Protein AF-A0A141RK74-F1 (afdb_monomer)

Structure (mmCIF, N/CA/C/O backbone):
data_AF-A0A141RK74-F1
#
_entry.id   AF-A0A141RK74-F1
#
loop_
_atom_site.group_PDB
_atom_site.id
_atom_site.type_symbol
_atom_site.label_atom_id
_atom_site.label_alt_id
_atom_site.label_comp_id
_atom_site.label_asym_id
_atom_site.label_entity_id
_atom_site.label_seq_id
_atom_site.pdbx_PDB_ins_code
_atom_site.Cartn_x
_atom_site.Cartn_y
_atom_site.Cartn_z
_atom_site.occupancy
_atom_site.B_iso_or_equiv
_atom_site.auth_seq_id
_atom_site.auth_comp_id
_atom_site.auth_asym_id
_atom_site.auth_atom_id
_atom_site.pdbx_PDB_model_num
ATOM 1 N N . MET A 1 1 ? -5.433 25.817 -0.750 1.00 64.38 1 MET A N 1
ATOM 2 C CA . MET A 1 1 ? -6.561 24.993 -0.273 1.00 64.38 1 MET A CA 1
ATOM 3 C C . MET A 1 1 ? -6.166 24.439 1.095 1.00 64.38 1 MET A C 1
ATOM 5 O O . MET A 1 1 ? -5.007 24.054 1.247 1.00 64.38 1 MET A O 1
ATOM 9 N N . THR A 1 2 ? -7.057 24.425 2.080 1.00 82.81 2 THR A N 1
ATOM 10 C CA . THR A 1 2 ? -6.793 23.963 3.457 1.00 82.81 2 THR A CA 1
ATOM 11 C C . THR A 1 2 ? -7.031 22.459 3.643 1.00 82.81 2 THR A C 1
ATOM 13 O O . THR A 1 2 ? -7.624 21.803 2.780 1.00 82.81 2 THR A O 1
ATOM 16 N N . VAL A 1 3 ? -6.583 21.952 4.799 1.00 76.00 3 VAL A N 1
ATOM 17 C CA . VAL A 1 3 ? -7.095 20.765 5.510 1.00 76.00 3 VAL A CA 1
ATOM 18 C C . VAL A 1 3 ? -8.504 20.325 5.085 1.00 76.00 3 VAL A C 1
ATOM 20 O O . VAL A 1 3 ? -8.765 19.411 4.304 1.00 76.00 3 VAL A O 1
ATOM 23 N N . ASP A 1 4 ? -9.431 21.124 5.594 1.00 79.62 4 ASP A N 1
ATOM 24 C CA . ASP A 1 4 ? -10.864 20.874 5.584 1.00 79.62 4 ASP A CA 1
ATOM 25 C C . ASP A 1 4 ? -11.481 21.062 4.202 1.00 79.62 4 ASP A C 1
ATOM 27 O O . ASP A 1 4 ? -12.431 20.368 3.840 1.00 79.62 4 ASP A O 1
ATOM 31 N N . GLU A 1 5 ? -10.918 21.957 3.389 1.00 81.19 5 GLU A N 1
ATOM 32 C CA . GLU A 1 5 ? -11.317 22.103 1.991 1.00 81.19 5 GLU A CA 1
ATOM 33 C C . GLU A 1 5 ? -10.967 20.851 1.171 1.00 81.19 5 GLU A C 1
ATOM 35 O O . GLU A 1 5 ? -11.715 20.506 0.256 1.00 81.19 5 GLU A O 1
ATOM 40 N N . ALA A 1 6 ? -9.877 20.144 1.513 1.00 77.38 6 ALA A N 1
ATOM 41 C CA . ALA A 1 6 ? -9.533 18.846 0.922 1.00 77.38 6 ALA A CA 1
ATOM 42 C C . ALA A 1 6 ? -10.634 17.820 1.191 1.00 77.38 6 ALA A C 1
ATOM 44 O O . ALA A 1 6 ? -11.227 17.273 0.262 1.00 77.38 6 ALA A O 1
ATOM 45 N N . TYR A 1 7 ? -10.946 17.616 2.472 1.00 80.06 7 TYR A N 1
ATOM 46 C CA . TYR A 1 7 ? -11.928 16.626 2.899 1.00 80.06 7 TYR A CA 1
ATOM 47 C C . TYR A 1 7 ? -13.337 16.975 2.419 1.00 80.06 7 TYR A C 1
ATOM 49 O O . TYR A 1 7 ? -14.099 16.098 2.026 1.00 80.06 7 TYR A O 1
ATOM 57 N N . SER A 1 8 ? -13.676 18.262 2.358 1.00 80.75 8 SER A N 1
ATOM 58 C CA . SER A 1 8 ? -14.963 18.716 1.822 1.00 80.75 8 SER A CA 1
ATOM 59 C C . SER A 1 8 ? -15.123 18.430 0.329 1.00 80.75 8 SER A C 1
ATOM 61 O O . SER A 1 8 ? -16.248 18.243 -0.132 1.00 80.75 8 SER A O 1
ATOM 63 N N . LYS A 1 9 ? -14.027 18.421 -0.442 1.00 79.00 9 LYS A N 1
ATOM 64 C CA . LYS A 1 9 ? -14.044 18.003 -1.851 1.00 79.00 9 LYS A CA 1
ATOM 65 C C . LYS A 1 9 ? -14.090 16.486 -1.987 1.00 79.00 9 LYS A C 1
ATOM 67 O O . LYS A 1 9 ? -14.883 16.001 -2.783 1.00 79.00 9 LYS A O 1
ATOM 72 N N . LEU A 1 10 ? -13.315 15.764 -1.176 1.00 75.06 10 LEU A N 1
ATOM 73 C CA . LEU A 1 10 ? -13.318 14.300 -1.138 1.00 75.06 10 LEU A CA 1
ATOM 74 C C . LEU A 1 10 ? -14.731 13.745 -0.898 1.00 75.06 10 LEU A C 1
ATOM 76 O O . LEU A 1 10 ? -15.197 12.905 -1.656 1.00 75.06 10 LEU A O 1
ATOM 80 N N . LYS A 1 11 ? -15.466 14.309 0.068 1.00 75.06 11 LYS A N 1
ATOM 81 C CA . LYS A 1 11 ? -16.858 13.928 0.379 1.00 75.06 11 LYS A CA 1
ATOM 82 C C . LYS A 1 11 ? -17.860 14.155 -0.761 1.00 75.06 11 LYS A C 1
ATOM 84 O O . LYS A 1 11 ? -19.001 13.720 -0.656 1.00 75.06 11 LYS A O 1
ATOM 89 N N . LYS A 1 12 ? -17.480 14.887 -1.812 1.00 77.69 12 LYS A N 1
ATOM 90 C CA . LYS A 1 12 ? -18.326 15.173 -2.982 1.00 77.69 12 LYS A CA 1
ATOM 91 C C . LYS A 1 12 ? -17.998 14.286 -4.183 1.00 77.69 12 LYS A C 1
ATOM 93 O O . LYS A 1 12 ? -18.644 14.437 -5.217 1.00 77.69 12 LYS A O 1
ATOM 98 N N . VAL A 1 13 ? -16.998 13.411 -4.076 1.00 74.06 13 VAL A N 1
ATOM 99 C CA . VAL A 1 13 ? -16.697 12.416 -5.111 1.00 74.06 13 VAL A CA 1
ATOM 100 C C . VAL A 1 13 ? -17.805 11.358 -5.091 1.00 74.06 13 VAL A C 1
ATOM 102 O O . VAL A 1 13 ? -18.206 10.908 -4.022 1.00 74.06 13 VAL A O 1
ATOM 105 N N . SER A 1 14 ? -18.348 11.005 -6.258 1.00 64.00 14 SER A N 1
ATOM 106 C CA . SER A 1 14 ? -19.514 10.112 -6.368 1.00 64.00 14 SER A CA 1
ATOM 107 C C . SER A 1 14 ? -19.208 8.628 -6.123 1.00 64.00 14 SER A C 1
ATOM 109 O O . SER A 1 14 ? -20.121 7.883 -5.779 1.00 64.00 14 SER A O 1
ATOM 111 N N . THR A 1 15 ? -17.945 8.220 -6.241 1.00 68.88 15 THR A N 1
ATOM 112 C CA . THR A 1 15 ? -17.463 6.851 -6.043 1.00 68.88 15 THR A CA 1
ATOM 113 C C . THR A 1 15 ? -16.327 6.893 -5.026 1.00 68.88 15 THR A C 1
ATOM 115 O O . THR A 1 15 ? -15.250 7.425 -5.301 1.00 68.88 15 THR A O 1
ATOM 118 N N . GLN A 1 16 ? -16.571 6.339 -3.842 1.00 69.75 16 GLN A N 1
ATOM 119 C CA . GLN A 1 16 ? -15.580 6.176 -2.783 1.00 69.75 16 GLN A CA 1
ATOM 120 C C . GLN A 1 16 ? -15.316 4.679 -2.587 1.00 69.75 16 GLN A C 1
ATOM 122 O O . GLN A 1 16 ? -16.286 3.917 -2.616 1.00 69.75 16 GLN A O 1
ATOM 127 N N . PRO A 1 17 ? -14.055 4.251 -2.375 1.00 77.50 17 PRO A N 1
ATOM 128 C CA . PRO A 1 17 ? -13.783 2.854 -2.084 1.00 77.50 17 PRO A CA 1
ATOM 129 C C . PRO A 1 17 ? -14.567 2.378 -0.858 1.00 77.50 17 PRO A C 1
ATOM 131 O O . PRO A 1 17 ? -14.626 3.094 0.145 1.00 77.50 17 PRO A O 1
ATOM 134 N N . ALA A 1 18 ? -15.151 1.182 -0.919 1.00 79.38 18 ALA A N 1
ATOM 135 C CA . ALA A 1 18 ? -16.093 0.699 0.095 1.00 79.38 18 ALA A CA 1
ATOM 136 C C . ALA A 1 18 ? -15.467 0.624 1.500 1.00 79.38 18 ALA A C 1
ATOM 138 O O . ALA A 1 18 ? -16.130 0.910 2.497 1.00 79.38 18 ALA A O 1
ATOM 139 N N . ASN A 1 19 ? -14.175 0.291 1.562 1.00 84.38 19 ASN A N 1
ATOM 140 C CA . ASN A 1 19 ? -13.412 0.135 2.802 1.00 84.38 19 ASN A CA 1
ATOM 141 C C . ASN A 1 19 ? -12.653 1.402 3.238 1.00 84.38 19 ASN A C 1
ATOM 143 O O . ASN A 1 19 ? -11.916 1.364 4.226 1.00 84.38 19 ASN A O 1
ATOM 147 N N . ALA A 1 20 ? -12.831 2.525 2.535 1.00 85.25 20 ALA A N 1
ATOM 148 C CA . ALA A 1 20 ? -12.205 3.796 2.880 1.00 85.25 20 ALA A CA 1
ATOM 149 C C . ALA A 1 20 ? -13.111 4.649 3.789 1.00 85.25 20 ALA A C 1
ATOM 151 O O . ALA A 1 20 ? -14.304 4.796 3.529 1.00 85.25 20 ALA A O 1
ATOM 1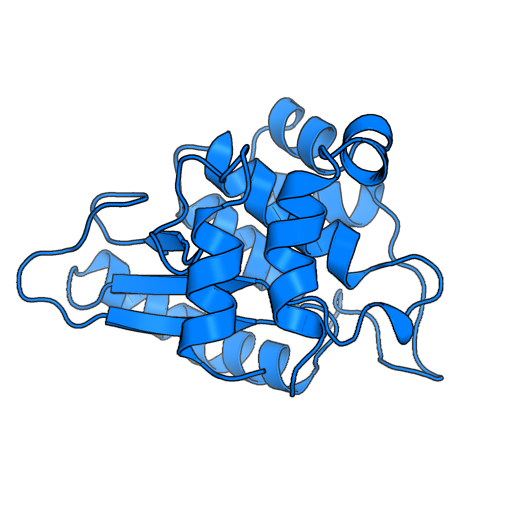52 N N . ASP A 1 21 ? -12.545 5.266 4.828 1.00 84.69 21 ASP A N 1
ATOM 153 C CA . ASP A 1 21 ? -13.260 6.154 5.754 1.00 84.69 21 ASP A CA 1
ATOM 154 C C . ASP A 1 21 ? -13.516 7.562 5.172 1.00 84.69 21 ASP A C 1
ATOM 156 O O . ASP A 1 21 ? -13.172 7.866 4.032 1.00 84.69 21 ASP A O 1
ATOM 160 N N . ASP A 1 22 ? -14.116 8.477 5.941 1.00 82.19 22 ASP A N 1
ATOM 161 C CA . ASP A 1 22 ? -14.461 9.826 5.459 1.00 82.19 22 ASP A CA 1
ATOM 162 C C . ASP A 1 22 ? -13.248 10.738 5.167 1.00 82.19 22 ASP A C 1
ATOM 164 O O . ASP A 1 22 ? -13.410 11.850 4.650 1.00 82.19 22 ASP A O 1
ATOM 168 N N . LYS A 1 23 ? -12.038 10.255 5.468 1.00 83.25 23 LYS A N 1
ATOM 169 C CA . LYS A 1 23 ? -10.736 10.840 5.130 1.00 83.25 23 LYS A CA 1
ATOM 170 C C . LYS A 1 23 ? -9.985 9.996 4.090 1.00 83.25 23 LYS A C 1
ATOM 172 O O . LYS A 1 23 ? -8.813 10.265 3.817 1.00 83.25 23 LYS A O 1
ATOM 177 N N . ALA A 1 24 ? -10.672 9.029 3.480 1.00 81.44 24 ALA A N 1
ATOM 178 C CA . ALA A 1 24 ? -10.191 8.013 2.547 1.00 81.44 24 ALA A CA 1
ATOM 179 C C . ALA A 1 24 ? -9.120 7.059 3.125 1.00 81.44 24 ALA A C 1
ATOM 181 O O . ALA A 1 24 ? -8.308 6.488 2.391 1.00 81.44 24 ALA A O 1
ATOM 182 N N . GLY A 1 25 ? -9.044 6.953 4.448 1.00 90.00 25 GLY A N 1
ATOM 183 C CA . GLY A 1 25 ? -8.155 6.037 5.148 1.00 90.00 25 GLY A CA 1
ATOM 184 C C . GLY A 1 25 ? -8.704 4.614 5.154 1.00 90.00 25 GLY A C 1
ATOM 185 O O . GLY A 1 25 ? -9.910 4.415 5.292 1.00 90.00 25 GLY A O 1
ATOM 186 N N . PHE A 1 26 ? -7.837 3.620 4.992 1.00 94.06 26 PHE A N 1
ATOM 187 C CA . PHE A 1 26 ? -8.206 2.210 5.105 1.00 94.06 26 PHE A CA 1
ATOM 188 C C . PHE A 1 26 ? -7.877 1.731 6.514 1.00 94.06 26 PHE A C 1
ATOM 190 O O . PHE A 1 26 ? -6.721 1.442 6.833 1.00 94.06 26 PHE A O 1
ATOM 197 N N . VAL A 1 27 ? -8.903 1.671 7.363 1.00 96.56 27 VAL A N 1
ATOM 198 C CA . VAL A 1 27 ? -8.768 1.201 8.744 1.00 96.56 27 VAL A CA 1
ATOM 199 C C . VAL A 1 27 ? -8.692 -0.322 8.771 1.00 96.56 27 VAL A C 1
ATOM 201 O O . VAL A 1 27 ? -9.556 -1.006 8.226 1.00 96.56 27 VAL A O 1
ATOM 204 N N . ILE A 1 28 ? -7.685 -0.842 9.462 1.00 97.38 28 ILE A N 1
ATOM 205 C CA . ILE A 1 28 ? -7.400 -2.259 9.646 1.00 97.38 28 ILE A CA 1
ATOM 206 C C . ILE A 1 28 ? -7.206 -2.536 11.140 1.00 97.38 28 ILE A C 1
ATOM 208 O O . ILE A 1 28 ? -6.515 -1.798 11.852 1.00 97.38 28 ILE A O 1
ATOM 212 N N . SER A 1 29 ? -7.804 -3.622 11.624 1.00 97.31 29 SER A N 1
ATOM 213 C CA . SER A 1 29 ? -7.563 -4.153 12.966 1.00 97.31 29 SER A CA 1
ATOM 214 C C . SER A 1 29 ? -7.595 -5.682 12.974 1.00 97.31 29 SER A C 1
ATOM 216 O O . SER A 1 29 ? -7.818 -6.320 11.946 1.00 97.31 29 SER A O 1
ATOM 218 N N . ASN A 1 30 ? -7.465 -6.288 14.157 1.00 96.44 30 ASN A N 1
ATOM 219 C CA . ASN A 1 30 ? -7.709 -7.722 14.345 1.00 96.44 30 ASN A CA 1
ATOM 220 C C . ASN A 1 30 ? -9.154 -8.173 14.039 1.00 96.44 30 ASN A C 1
ATOM 222 O O . ASN A 1 30 ? -9.433 -9.368 14.094 1.00 96.44 30 ASN A O 1
ATOM 226 N N . LYS A 1 31 ? -10.073 -7.245 13.743 1.00 96.19 31 LYS A N 1
ATOM 227 C CA . LYS A 1 31 ? -11.448 -7.527 13.303 1.00 96.19 31 LYS A CA 1
ATOM 228 C C . LYS A 1 31 ? -11.632 -7.446 11.780 1.00 96.19 31 LYS A C 1
ATOM 230 O O . LYS A 1 31 ? -12.754 -7.619 11.315 1.00 96.19 31 LYS A O 1
ATOM 235 N N . GLY A 1 32 ? -10.568 -7.171 11.023 1.00 95.38 32 GLY A N 1
ATOM 236 C CA . GLY A 1 32 ? -10.617 -6.981 9.572 1.00 95.38 32 GLY A CA 1
ATOM 237 C C . GLY A 1 32 ? -10.664 -5.508 9.153 1.00 95.38 32 GLY A C 1
ATOM 238 O O . GLY A 1 32 ? -10.301 -4.611 9.924 1.00 95.38 32 GLY A O 1
ATOM 239 N N . TYR A 1 33 ? -11.109 -5.267 7.920 1.00 95.50 33 TYR A N 1
ATOM 240 C CA . TYR A 1 33 ? -11.265 -3.931 7.342 1.00 95.50 33 TYR A CA 1
ATOM 241 C C . TYR A 1 33 ? -1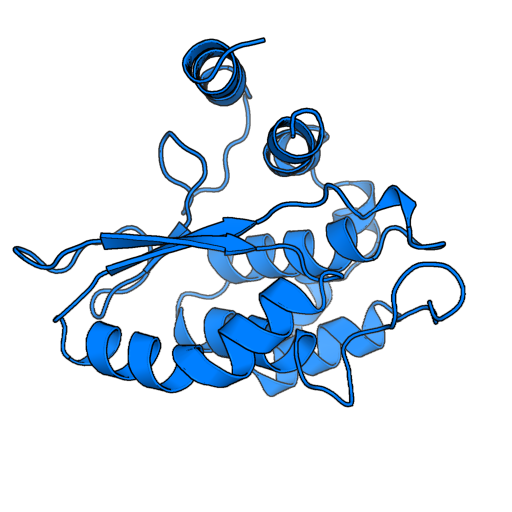2.420 -3.137 7.963 1.00 95.50 33 TYR A C 1
ATOM 243 O O . TYR A 1 33 ? -13.444 -3.690 8.365 1.00 95.50 33 TYR A O 1
ATOM 251 N N . GLY A 1 34 ? -12.252 -1.815 8.053 1.00 93.00 34 GLY A N 1
ATOM 252 C CA . GLY A 1 34 ? -13.288 -0.853 8.454 1.00 93.00 34 GLY A CA 1
ATOM 253 C C . GLY A 1 34 ? -13.719 -0.927 9.924 1.00 93.00 34 GLY A C 1
ATOM 254 O O . GLY A 1 34 ? -14.468 -0.072 10.399 1.00 93.00 34 GLY A O 1
ATOM 255 N N . GLN A 1 35 ? -13.235 -1.915 10.677 1.00 93.69 35 GLN A N 1
ATOM 256 C CA . GLN A 1 35 ? -13.596 -2.141 12.070 1.00 93.69 35 GLN A CA 1
ATOM 257 C C . GLN A 1 35 ? -12.430 -1.806 12.987 1.00 93.69 35 GLN A C 1
ATOM 259 O O . GLN A 1 35 ? -11.311 -2.266 12.777 1.00 93.69 35 GLN A O 1
ATOM 264 N N . LYS A 1 36 ? -12.702 -1.044 14.050 1.00 95.38 36 LYS A N 1
ATOM 265 C CA . LYS A 1 36 ? -11.710 -0.735 15.083 1.00 95.38 36 LYS A CA 1
ATOM 266 C C . LYS A 1 36 ? -11.775 -1.737 16.239 1.00 95.38 36 LYS A C 1
ATOM 268 O O . LYS A 1 36 ? -12.854 -2.121 16.706 1.00 95.38 36 LYS A O 1
ATOM 273 N N . ALA A 1 37 ? -10.610 -2.112 16.749 1.00 95.44 37 ALA A N 1
ATOM 274 C CA . ALA A 1 37 ? -10.453 -2.677 18.076 1.00 95.44 37 ALA A CA 1
ATOM 275 C C . ALA A 1 37 ? -10.881 -1.626 19.113 1.00 95.44 37 ALA A C 1
ATOM 277 O O . ALA A 1 37 ? -10.427 -0.478 19.097 1.00 95.44 37 ALA A O 1
ATOM 278 N N . GLU A 1 38 ? -11.817 -2.009 19.978 1.00 93.69 38 GLU A N 1
ATOM 279 C CA . GLU A 1 38 ? -12.423 -1.108 20.955 1.00 93.69 38 GLU A CA 1
ATOM 280 C C . GLU A 1 38 ? -11.393 -0.698 22.012 1.00 93.69 38 GLU A C 1
ATOM 282 O O . GLU A 1 38 ? -10.645 -1.532 22.515 1.00 93.69 38 GLU A O 1
ATOM 287 N N . GLY A 1 39 ? -11.323 0.598 22.322 1.00 94.81 39 GLY A N 1
ATOM 288 C CA . GLY A 1 39 ? -10.346 1.141 23.271 1.00 94.81 39 GLY A CA 1
ATOM 289 C C . GLY A 1 39 ? -8.898 1.187 22.765 1.00 94.81 39 GLY A C 1
ATOM 290 O O . GLY A 1 39 ? -8.047 1.746 23.455 1.00 94.81 39 GLY A O 1
ATOM 291 N N . ALA A 1 40 ? -8.606 0.662 21.571 1.00 97.50 40 ALA A N 1
ATOM 292 C CA . ALA A 1 40 ? -7.268 0.691 20.992 1.00 97.50 40 ALA A CA 1
ATOM 293 C C . ALA A 1 40 ? -6.996 2.014 20.241 1.00 97.50 40 ALA A C 1
ATOM 295 O O . ALA A 1 40 ? -7.864 2.501 19.503 1.00 97.50 40 ALA A O 1
ATOM 296 N N . PRO A 1 41 ? -5.793 2.605 20.366 1.00 97.81 41 PRO A N 1
ATOM 297 C CA . PRO A 1 41 ? -5.399 3.771 19.578 1.00 97.81 41 PRO A CA 1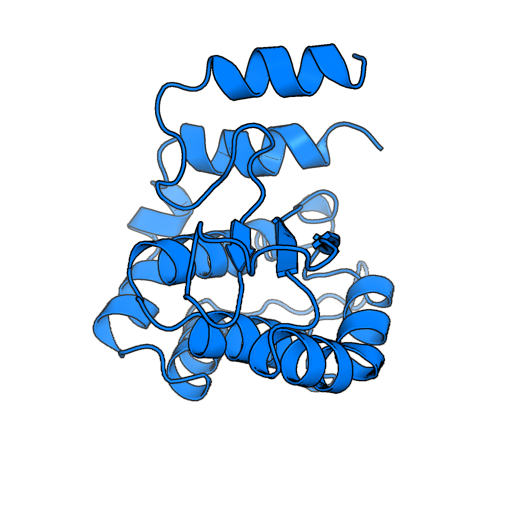
ATOM 298 C C . PRO A 1 41 ? -5.362 3.457 18.074 1.00 97.81 41 PRO A C 1
ATOM 300 O O . PRO A 1 41 ? -5.239 2.306 17.665 1.00 97.81 41 PRO A O 1
ATOM 303 N N . THR A 1 42 ? -5.464 4.490 17.233 1.00 97.44 42 THR A N 1
ATOM 304 C CA . THR A 1 42 ? -5.287 4.377 15.773 1.00 97.44 42 THR A CA 1
ATOM 305 C C . THR A 1 42 ? -4.003 5.085 15.359 1.00 97.44 42 THR A C 1
ATOM 307 O O . THR A 1 42 ? -3.802 6.240 15.735 1.00 97.44 42 THR A O 1
ATOM 310 N N . ILE A 1 43 ? -3.157 4.410 14.584 1.00 96.19 43 ILE A N 1
ATOM 311 C CA . ILE A 1 43 ? -1.989 5.006 13.932 1.00 96.19 43 ILE A CA 1
ATOM 312 C C . ILE A 1 43 ? -2.318 5.175 12.453 1.00 96.19 43 ILE A C 1
ATOM 314 O O . ILE A 1 43 ? -2.520 4.185 11.753 1.00 96.19 43 ILE A O 1
ATOM 318 N N . SER A 1 44 ? -2.346 6.422 11.984 1.00 95.19 44 SER A N 1
ATOM 319 C CA . SER A 1 44 ? -2.508 6.722 10.561 1.00 95.19 44 SER A CA 1
ATOM 320 C C . SER A 1 44 ? -1.147 6.776 9.871 1.00 95.19 44 SER A C 1
ATOM 322 O O . SER A 1 44 ? -0.248 7.490 10.322 1.00 95.19 44 SER A O 1
ATOM 324 N N . ILE A 1 45 ? -0.995 6.038 8.774 1.00 94.81 45 ILE A N 1
ATOM 325 C CA . ILE A 1 45 ? 0.245 5.938 8.003 1.00 94.81 45 ILE A CA 1
ATOM 326 C C . ILE A 1 45 ? -0.011 6.489 6.607 1.00 94.81 45 ILE A C 1
ATOM 328 O O . ILE A 1 45 ? -0.796 5.935 5.845 1.00 94.81 45 ILE A O 1
ATOM 332 N N . TYR A 1 46 ? 0.682 7.572 6.272 1.00 93.75 46 TYR A N 1
ATOM 333 C CA . TYR A 1 46 ? 0.657 8.176 4.946 1.00 93.75 46 TYR A CA 1
ATOM 334 C C . TYR A 1 46 ? 1.812 7.616 4.132 1.00 93.75 46 TYR A C 1
ATOM 336 O O . TYR A 1 46 ? 2.973 7.697 4.539 1.00 93.75 46 TYR A O 1
ATOM 344 N N . MET A 1 47 ? 1.480 7.005 3.007 1.00 94.38 47 MET A N 1
ATOM 345 C CA . MET A 1 47 ? 2.392 6.172 2.247 1.00 94.38 47 MET A CA 1
ATOM 346 C C . MET A 1 47 ? 2.539 6.690 0.828 1.00 94.38 47 MET A C 1
ATOM 348 O O . MET A 1 47 ? 1.595 7.228 0.263 1.00 94.38 47 MET A O 1
ATOM 352 N N . GLU A 1 48 ? 3.703 6.465 0.234 1.00 95.19 48 GLU A N 1
ATOM 353 C CA . GLU A 1 48 ? 3.983 6.724 -1.178 1.00 95.19 48 GLU A CA 1
ATOM 354 C C . GLU A 1 48 ? 4.955 5.624 -1.652 1.00 95.19 48 GLU A C 1
ATOM 356 O O . GLU A 1 48 ? 5.958 5.384 -0.967 1.00 95.19 48 GLU A O 1
ATOM 361 N N . PRO A 1 49 ? 4.643 4.854 -2.711 1.00 95.75 49 PRO A N 1
ATOM 362 C CA . PRO A 1 49 ? 5.342 3.599 -3.002 1.00 95.75 49 PRO A CA 1
ATO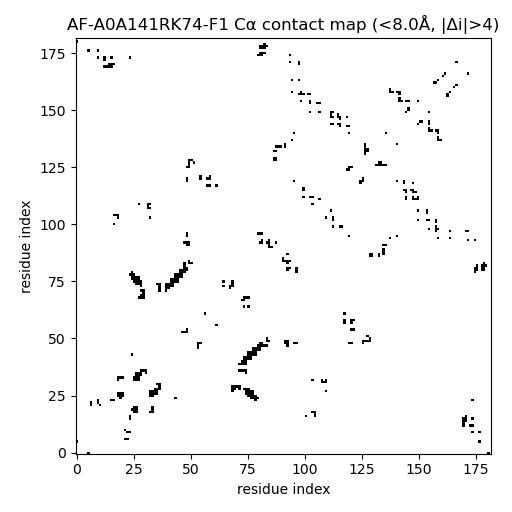M 363 C C . PRO A 1 49 ? 6.718 3.819 -3.635 1.00 95.75 49 PRO A C 1
ATOM 365 O O . PRO A 1 49 ? 7.549 2.913 -3.610 1.00 95.75 49 PRO A O 1
ATOM 368 N N . LEU A 1 50 ? 6.984 5.005 -4.181 1.00 95.25 50 LEU A N 1
ATOM 369 C CA . LEU A 1 50 ? 8.272 5.373 -4.755 1.00 95.25 50 LEU A CA 1
ATOM 370 C C . LEU A 1 50 ? 9.221 5.965 -3.696 1.00 95.25 50 LEU A C 1
ATOM 372 O O . LEU A 1 50 ? 10.429 5.941 -3.887 1.00 95.25 50 LEU A O 1
ATOM 376 N N . CYS A 1 51 ? 8.695 6.423 -2.553 1.00 95.50 51 CYS A N 1
ATOM 377 C CA . CYS A 1 51 ? 9.455 7.087 -1.495 1.00 95.50 51 CYS A CA 1
ATOM 378 C C . CYS A 1 51 ? 10.392 6.140 -0.716 1.00 95.50 51 CYS A C 1
ATOM 380 O O . CYS A 1 51 ? 9.911 5.272 0.028 1.00 95.50 51 CYS A O 1
ATOM 382 N N . PRO A 1 52 ? 11.725 6.354 -0.743 1.00 93.44 52 PRO A N 1
ATOM 383 C CA . PRO A 1 52 ? 12.675 5.578 0.053 1.00 93.44 52 PRO A CA 1
ATOM 384 C C . PRO A 1 52 ? 12.473 5.753 1.561 1.00 93.44 52 PRO A C 1
ATOM 386 O O . PRO A 1 52 ? 12.716 4.829 2.338 1.00 93.44 52 PRO A O 1
ATOM 389 N N . GLY A 1 53 ? 12.013 6.935 1.987 1.00 93.69 53 GLY A N 1
ATOM 390 C CA . GLY A 1 53 ? 11.690 7.220 3.385 1.00 93.69 53 GLY A CA 1
ATOM 391 C C . GLY A 1 53 ? 10.518 6.374 3.882 1.00 93.69 53 GLY A C 1
ATOM 392 O O . GLY A 1 53 ? 10.637 5.718 4.917 1.00 93.69 53 GLY A O 1
ATOM 393 N N . CYS A 1 54 ? 9.425 6.316 3.112 1.00 94.25 54 CYS A N 1
ATOM 394 C CA . CYS A 1 54 ? 8.282 5.450 3.416 1.00 94.25 54 CYS A CA 1
ATOM 395 C C . CYS A 1 54 ? 8.696 3.976 3.465 1.00 94.25 54 CYS A C 1
ATOM 397 O O . CYS A 1 54 ? 8.324 3.266 4.398 1.00 94.25 54 CYS A O 1
ATOM 399 N N . ALA A 1 55 ? 9.529 3.534 2.521 1.00 94.81 55 ALA A N 1
ATOM 400 C CA . ALA A 1 55 ? 10.017 2.161 2.484 1.00 94.81 55 ALA A CA 1
ATOM 401 C C . ALA A 1 55 ? 10.892 1.812 3.695 1.00 94.81 55 ALA A C 1
ATOM 403 O O . ALA A 1 55 ? 10.738 0.750 4.292 1.00 94.81 55 ALA A O 1
ATOM 404 N N . SER A 1 56 ? 11.777 2.725 4.105 1.00 95.06 56 SER A N 1
ATOM 405 C CA . SER A 1 56 ? 12.606 2.563 5.303 1.00 95.06 56 SER A CA 1
ATOM 406 C C . SER A 1 56 ? 11.760 2.415 6.571 1.00 95.06 56 SER A C 1
ATOM 408 O O . SER A 1 56 ? 12.037 1.544 7.397 1.00 95.06 56 SER A O 1
ATOM 410 N N . VAL A 1 57 ? 10.704 3.225 6.705 1.00 93.88 57 VAL A N 1
ATOM 411 C CA . VAL A 1 57 ? 9.748 3.130 7.818 1.00 93.88 57 VAL A CA 1
ATOM 412 C C . VAL A 1 57 ? 8.997 1.800 7.779 1.00 93.88 57 VAL A C 1
ATOM 414 O O . VAL A 1 57 ? 8.936 1.123 8.804 1.00 93.88 57 VAL A O 1
ATOM 417 N N . ASN A 1 58 ? 8.475 1.398 6.614 1.00 95.44 58 ASN A N 1
ATOM 418 C CA . ASN A 1 58 ? 7.766 0.128 6.455 1.00 95.44 58 ASN A CA 1
ATOM 419 C C . ASN A 1 58 ? 8.664 -1.055 6.861 1.00 95.44 58 ASN A C 1
ATOM 421 O O . ASN A 1 58 ? 8.331 -1.783 7.792 1.00 95.44 58 ASN A O 1
ATO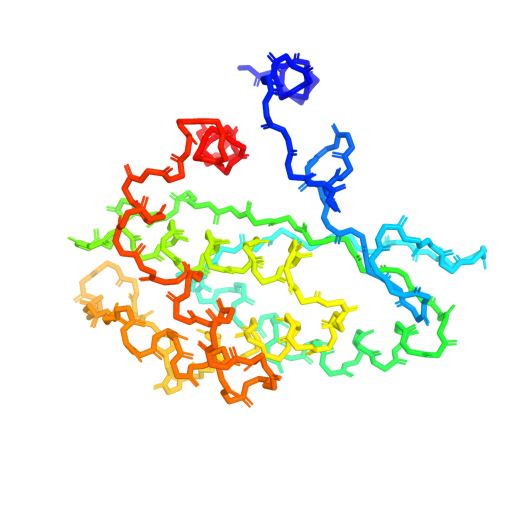M 425 N N . ARG A 1 59 ? 9.865 -1.175 6.282 1.00 96.12 59 ARG A N 1
ATOM 426 C CA . ARG A 1 59 ? 10.789 -2.284 6.579 1.00 96.12 59 ARG A CA 1
ATOM 427 C C . ARG A 1 59 ? 11.175 -2.390 8.059 1.00 96.12 59 ARG A C 1
ATOM 429 O O . ARG A 1 59 ? 11.434 -3.491 8.537 1.00 96.12 59 ARG A O 1
ATOM 436 N N . GLN A 1 60 ? 11.226 -1.273 8.785 1.00 95.69 60 GLN A N 1
ATOM 437 C CA . GLN A 1 60 ? 11.614 -1.257 10.200 1.00 95.69 60 GLN A CA 1
ATOM 438 C C . GLN A 1 60 ? 10.441 -1.478 11.159 1.00 95.69 60 GLN A C 1
ATOM 440 O O . GLN A 1 60 ? 10.601 -2.148 12.179 1.00 95.69 60 GLN A O 1
ATOM 445 N N . LEU A 1 61 ? 9.279 -0.884 10.874 1.00 94.88 61 LEU A N 1
ATOM 446 C CA . LEU A 1 61 ? 8.181 -0.815 11.839 1.00 94.88 61 LEU A CA 1
ATOM 447 C C . LEU A 1 61 ? 7.049 -1.796 11.549 1.00 94.88 61 LEU A C 1
ATOM 449 O O . LEU A 1 61 ? 6.373 -2.201 12.494 1.00 94.88 61 LEU A O 1
ATOM 453 N N . ASP A 1 62 ? 6.852 -2.205 10.296 1.00 92.06 62 ASP A N 1
ATOM 454 C CA . ASP A 1 62 ? 5.648 -2.928 9.874 1.00 92.06 62 ASP A CA 1
ATOM 455 C C . ASP A 1 62 ? 5.436 -4.226 10.665 1.00 92.06 62 ASP A C 1
ATOM 457 O O . ASP A 1 62 ? 4.378 -4.435 11.254 1.00 92.06 62 ASP A O 1
ATOM 461 N N . GLN A 1 63 ? 6.492 -5.027 10.852 1.00 93.69 63 GLN A N 1
ATOM 462 C CA . GLN A 1 63 ? 6.418 -6.247 11.667 1.00 93.69 63 GLN A CA 1
ATOM 463 C C . GLN A 1 63 ? 5.963 -5.994 13.112 1.00 93.69 63 GLN A C 1
ATOM 465 O O . GLN A 1 63 ? 5.313 -6.847 13.718 1.00 93.69 63 GLN A O 1
ATOM 470 N N . THR A 1 64 ? 6.330 -4.853 13.696 1.00 96.94 64 THR A N 1
ATOM 471 C CA . THR A 1 64 ? 5.913 -4.490 15.056 1.00 96.94 64 THR A CA 1
ATOM 472 C C . THR A 1 64 ? 4.467 -4.008 15.057 1.00 96.94 64 THR A C 1
ATOM 474 O O . THR A 1 64 ? 3.678 -4.449 15.893 1.00 96.94 64 THR A O 1
ATOM 477 N N . LEU A 1 65 ? 4.103 -3.148 14.104 1.00 96.62 65 LEU A N 1
ATOM 478 C CA . LEU A 1 65 ? 2.753 -2.606 13.977 1.00 96.62 65 LEU A CA 1
ATOM 479 C C . LEU A 1 65 ? 1.723 -3.711 13.724 1.00 96.62 65 LEU A C 1
ATOM 481 O O . LEU A 1 65 ? 0.713 -3.753 14.420 1.00 96.62 65 LEU A O 1
ATOM 485 N N . VAL A 1 66 ? 2.016 -4.660 12.830 1.00 95.94 66 VAL A N 1
ATOM 486 C CA . VAL A 1 66 ? 1.154 -5.821 12.554 1.00 95.94 66 VAL A CA 1
ATOM 487 C C . VAL A 1 66 ? 0.982 -6.701 13.796 1.00 95.94 66 VAL A C 1
ATOM 489 O O . VAL A 1 66 ? -0.129 -7.124 14.100 1.00 95.94 66 VAL A O 1
ATOM 492 N N . LYS A 1 67 ? 2.038 -6.943 14.587 1.00 97.38 67 LYS A N 1
ATOM 493 C CA . LYS A 1 67 ? 1.912 -7.712 15.844 1.00 97.38 67 LYS A CA 1
ATOM 494 C C . LYS A 1 67 ? 0.991 -7.026 16.850 1.00 97.38 67 LYS A C 1
ATOM 496 O O . LYS A 1 67 ? 0.160 -7.690 17.466 1.00 97.38 67 LYS A O 1
ATOM 501 N N . LEU A 1 68 ? 1.134 -5.712 17.017 1.00 98.00 68 LEU A N 1
ATOM 502 C CA . LEU A 1 68 ? 0.287 -4.925 17.915 1.00 98.00 68 LEU A CA 1
ATOM 503 C C . LEU A 1 68 ? -1.163 -4.875 17.412 1.00 98.00 68 LEU A C 1
ATOM 505 O O . LEU A 1 68 ? -2.088 -5.015 18.211 1.00 98.00 68 LEU A O 1
ATOM 509 N N . MET A 1 69 ? -1.360 -4.739 16.099 1.00 97.62 69 MET A N 1
ATOM 510 C CA . MET A 1 69 ? -2.670 -4.801 15.453 1.00 97.62 69 MET A CA 1
ATOM 511 C C . MET A 1 69 ? -3.350 -6.148 15.717 1.00 97.62 69 MET A C 1
ATOM 513 O O . MET A 1 69 ? -4.479 -6.177 16.200 1.00 97.62 69 MET A O 1
ATOM 517 N N . ASN A 1 70 ? -2.640 -7.258 15.496 1.00 97.44 70 ASN A N 1
ATOM 518 C CA . ASN A 1 70 ? -3.154 -8.617 15.697 1.00 97.44 70 ASN A CA 1
ATOM 519 C C . ASN A 1 70 ? -3.478 -8.906 17.165 1.00 97.44 70 ASN A C 1
ATOM 521 O O . ASN A 1 70 ? -4.462 -9.580 17.468 1.00 97.44 70 ASN A O 1
ATOM 525 N N . ALA A 1 71 ? -2.699 -8.341 18.089 1.00 97.69 71 ALA A N 1
ATOM 526 C CA . ALA A 1 71 ? -2.982 -8.384 19.521 1.00 97.69 71 ALA A CA 1
ATOM 527 C C . ALA A 1 71 ? -4.171 -7.493 19.945 1.00 97.69 71 ALA A C 1
ATOM 529 O O . ALA A 1 71 ? -4.509 -7.462 21.127 1.00 97.69 71 ALA A O 1
ATOM 530 N N . GLY A 1 72 ? -4.788 -6.748 19.019 1.00 97.50 72 GLY A N 1
ATOM 531 C CA . GLY A 1 72 ? -5.872 -5.803 19.302 1.00 97.50 72 GLY A CA 1
ATOM 532 C C . GLY A 1 72 ? -5.417 -4.555 20.063 1.00 97.50 72 GLY A C 1
ATOM 533 O O . GLY A 1 72 ? -6.244 -3.867 20.653 1.00 97.50 72 GLY A O 1
ATOM 534 N N . GLN A 1 73 ? -4.111 -4.272 20.087 1.00 98.06 73 GLN A N 1
ATOM 535 C CA . GLN A 1 73 ? -3.520 -3.159 20.837 1.00 98.06 73 GLN A CA 1
ATOM 536 C C . GLN A 1 73 ? -3.450 -1.858 20.032 1.00 98.06 73 GLN A C 1
ATOM 538 O O . GLN A 1 73 ? -3.227 -0.800 20.615 1.00 98.06 73 GLN A O 1
ATOM 543 N N . LEU A 1 74 ? -3.641 -1.913 18.713 1.00 97.62 74 LEU A N 1
ATOM 544 C CA . LEU A 1 74 ? -3.795 -0.736 17.862 1.00 97.62 74 LEU A CA 1
ATOM 545 C C . LEU A 1 74 ? -4.675 -1.035 16.647 1.00 97.62 74 LEU A C 1
ATOM 547 O O . LEU A 1 74 ? -4.886 -2.189 16.279 1.00 97.62 74 LEU A O 1
ATOM 551 N N . ASN A 1 75 ? -5.136 0.034 16.012 1.00 97.94 75 ASN A N 1
ATOM 552 C CA . ASN A 1 75 ? -5.690 0.046 14.665 1.00 97.94 75 ASN A CA 1
ATOM 553 C C . ASN A 1 75 ? -4.678 0.714 13.729 1.00 97.94 75 ASN A C 1
ATOM 555 O O . ASN A 1 75 ? -4.057 1.711 14.113 1.00 97.94 75 ASN A O 1
ATOM 559 N N . ILE A 1 76 ? -4.538 0.204 12.512 1.00 97.62 76 ILE A N 1
ATOM 560 C CA . ILE A 1 76 ? -3.739 0.832 11.455 1.00 97.62 76 ILE A CA 1
ATOM 561 C C . ILE A 1 76 ? -4.702 1.527 10.500 1.00 97.62 76 ILE A C 1
ATOM 563 O O . ILE A 1 76 ? -5.719 0.957 10.137 1.00 97.62 76 ILE A O 1
ATOM 567 N N . ASP A 1 77 ? -4.409 2.761 10.117 1.00 96.75 77 ASP A N 1
ATOM 568 C CA . ASP A 1 77 ? -5.203 3.528 9.160 1.00 96.75 77 ASP A CA 1
ATOM 569 C C . ASP A 1 77 ? -4.308 3.956 7.989 1.00 96.75 77 ASP A C 1
ATOM 571 O O . ASP A 1 77 ? -3.450 4.828 8.134 1.00 96.75 77 ASP A O 1
ATOM 575 N N . LEU A 1 78 ? -4.435 3.283 6.846 1.00 95.94 78 LEU A N 1
ATOM 576 C CA . LEU A 1 78 ? -3.539 3.469 5.704 1.00 95.94 78 LEU A CA 1
ATOM 577 C C . LEU A 1 78 ? -4.042 4.562 4.760 1.00 95.94 78 LEU A C 1
ATOM 579 O O . LEU A 1 78 ? -5.176 4.528 4.283 1.00 95.94 78 LEU A O 1
ATOM 583 N N . HIS A 1 79 ? -3.158 5.498 4.422 1.00 93.62 79 HIS A N 1
ATOM 584 C CA . HIS A 1 79 ? -3.411 6.587 3.484 1.00 93.62 79 HIS A CA 1
ATOM 585 C C . HIS A 1 79 ? -2.454 6.492 2.300 1.00 93.62 79 HIS A C 1
ATOM 587 O O . HIS A 1 79 ? -1.295 6.895 2.379 1.00 93.62 79 HIS A O 1
ATOM 593 N N . PHE A 1 80 ? -2.951 5.975 1.181 1.00 92.06 80 PHE A N 1
ATOM 594 C CA . PHE A 1 80 ? -2.217 5.901 -0.079 1.00 92.06 80 PHE A CA 1
ATOM 595 C C . PHE A 1 80 ? -2.103 7.279 -0.749 1.00 92.06 80 PHE A C 1
ATOM 597 O O . PHE A 1 80 ? -3.117 7.964 -0.931 1.00 92.06 80 PHE A O 1
ATOM 604 N N . LEU A 1 81 ? -0.875 7.673 -1.102 1.00 89.69 81 LEU A N 1
ATOM 605 C CA . LEU A 1 81 ? -0.515 8.905 -1.808 1.00 89.69 81 LEU A CA 1
ATOM 606 C C . LEU A 1 81 ? 0.242 8.588 -3.106 1.00 89.69 81 LEU A C 1
ATOM 608 O O . LEU A 1 81 ? 0.874 7.542 -3.227 1.00 89.69 81 LEU A O 1
ATOM 612 N N . ASN A 1 82 ? 0.228 9.534 -4.045 1.00 88.69 82 ASN A N 1
ATOM 613 C CA . ASN A 1 82 ? 0.888 9.429 -5.352 1.00 88.69 82 ASN A CA 1
ATOM 614 C C . ASN A 1 82 ? 1.670 10.699 -5.743 1.00 88.69 82 ASN A C 1
ATOM 616 O O . ASN A 1 82 ? 1.893 10.950 -6.924 1.00 88.69 82 ASN A O 1
ATOM 620 N N . PHE A 1 83 ? 2.084 11.533 -4.782 1.00 86.56 83 PHE A N 1
ATOM 621 C CA . PHE A 1 83 ? 2.718 12.829 -5.084 1.00 86.56 83 PHE A CA 1
ATOM 622 C C . PHE A 1 83 ? 4.059 12.716 -5.830 1.00 86.56 83 PHE A C 1
ATOM 624 O O . PHE A 1 83 ? 4.566 13.723 -6.319 1.00 86.56 83 PHE A O 1
ATOM 631 N N . GLN A 1 84 ? 4.640 11.515 -5.921 1.00 90.50 84 GLN A N 1
ATOM 632 C CA . GLN A 1 84 ? 5.869 11.258 -6.674 1.00 90.50 84 GLN A CA 1
ATOM 633 C C . GLN A 1 84 ? 5.638 10.532 -7.998 1.00 90.50 84 GLN A C 1
ATOM 635 O O . GLN A 1 84 ? 6.609 10.167 -8.654 1.00 90.50 84 GLN A O 1
ATOM 640 N N . ASP A 1 85 ? 4.388 10.340 -8.426 1.00 89.62 85 ASP A N 1
ATOM 641 C CA . ASP A 1 85 ? 4.079 9.621 -9.665 1.00 89.62 85 ASP A CA 1
ATOM 642 C C . ASP A 1 85 ? 4.763 10.262 -10.886 1.00 89.62 85 ASP A C 1
ATOM 644 O O . ASP A 1 85 ? 5.306 9.570 -11.748 1.00 89.62 85 ASP A O 1
ATOM 648 N N . ASN A 1 86 ? 4.867 11.597 -10.881 1.00 88.94 86 ASN A N 1
ATOM 649 C CA . ASN A 1 86 ? 5.575 12.397 -11.885 1.00 88.94 86 ASN A CA 1
ATOM 650 C C . ASN A 1 86 ? 7.102 12.181 -11.927 1.00 88.94 86 ASN A C 1
ATOM 652 O O . ASN A 1 86 ? 7.759 12.691 -12.835 1.00 88.94 86 ASN A O 1
ATOM 656 N N . LYS A 1 87 ? 7.679 11.462 -10.956 1.00 90.44 87 LYS A N 1
ATOM 657 C CA . LYS A 1 87 ? 9.089 11.048 -10.941 1.00 90.44 87 LYS A CA 1
ATOM 658 C C . LYS A 1 87 ? 9.317 9.689 -11.612 1.00 90.44 87 LYS A C 1
ATOM 660 O O . LYS A 1 87 ? 10.461 9.244 -11.670 1.00 90.44 87 LYS A O 1
ATOM 665 N N . SER A 1 88 ? 8.260 9.036 -12.090 1.00 92.06 88 SER A N 1
ATOM 666 C CA . SER A 1 88 ? 8.317 7.776 -12.831 1.00 92.06 88 SER A CA 1
ATOM 667 C C . SER A 1 88 ? 7.960 7.992 -14.303 1.00 92.06 88 SER A C 1
ATOM 669 O O . SER A 1 88 ? 7.246 8.931 -14.650 1.00 92.06 88 SER A O 1
ATOM 671 N N . SER A 1 89 ? 8.452 7.124 -15.188 1.00 92.06 89 SER A N 1
ATOM 672 C CA . SER A 1 89 ? 8.127 7.174 -16.623 1.00 92.06 89 SER A CA 1
ATOM 673 C C . SER A 1 89 ? 6.849 6.414 -16.992 1.00 92.06 89 SER A C 1
ATOM 675 O O . SER A 1 89 ? 6.421 6.467 -18.144 1.00 92.06 89 SER A O 1
ATOM 677 N N . ASP A 1 90 ? 6.246 5.702 -16.039 1.00 91.00 90 ASP A N 1
ATOM 678 C CA . ASP A 1 90 ? 5.146 4.768 -16.279 1.00 91.00 90 ASP A CA 1
ATOM 679 C C . ASP A 1 90 ? 4.000 4.885 -15.251 1.00 91.00 90 ASP A C 1
ATOM 681 O O . ASP A 1 90 ? 3.168 3.981 -15.162 1.00 91.00 90 ASP A O 1
ATOM 685 N N . ASN A 1 91 ? 3.937 5.980 -14.485 1.00 91.19 91 ASN A N 1
ATOM 686 C CA . ASN A 1 91 ? 2.946 6.216 -13.425 1.00 91.19 91 ASN A CA 1
ATOM 687 C C . ASN A 1 91 ? 2.963 5.127 -12.334 1.00 91.19 91 ASN A C 1
ATOM 689 O O . ASN A 1 91 ? 1.933 4.546 -11.975 1.00 91.19 91 ASN A O 1
ATOM 693 N N . TYR A 1 92 ? 4.158 4.783 -11.851 1.00 93.88 92 TYR A N 1
ATOM 694 C CA . TYR A 1 92 ? 4.369 3.706 -10.885 1.00 93.88 92 TYR A CA 1
ATOM 695 C C . TYR A 1 92 ? 3.530 3.852 -9.620 1.00 93.88 92 TYR A C 1
ATOM 697 O O . TYR A 1 92 ? 2.929 2.873 -9.173 1.00 93.88 92 TYR A O 1
ATOM 705 N N . SER A 1 93 ? 3.472 5.053 -9.049 1.00 93.81 93 SER A N 1
ATOM 706 C CA . SER A 1 93 ? 2.805 5.271 -7.771 1.00 93.81 93 SER A CA 1
ATOM 707 C C . SER A 1 93 ? 1.307 5.070 -7.875 1.00 93.81 93 SER A C 1
ATOM 709 O O . SER A 1 93 ? 0.711 4.405 -7.025 1.00 93.81 93 SER A O 1
ATOM 711 N N . ASN A 1 94 ? 0.719 5.562 -8.964 1.00 90.06 94 ASN A N 1
ATOM 712 C CA . ASN A 1 94 ? -0.669 5.296 -9.297 1.00 90.06 94 ASN A CA 1
ATOM 713 C C . ASN A 1 94 ? -0.913 3.800 -9.462 1.00 90.06 94 ASN A C 1
ATOM 715 O O . ASN A 1 94 ? -1.771 3.251 -8.781 1.00 90.06 94 ASN A O 1
ATOM 719 N N . ARG A 1 95 ? -0.134 3.106 -10.298 1.00 94.12 95 ARG A N 1
ATOM 720 C CA . ARG A 1 95 ? -0.361 1.676 -10.562 1.00 94.12 95 ARG A CA 1
ATOM 721 C C . ARG A 1 95 ? -0.229 0.815 -9.308 1.00 94.12 95 ARG A C 1
ATOM 723 O O . ARG A 1 95 ? -1.097 -0.012 -9.044 1.00 94.12 95 ARG A O 1
ATOM 730 N N . ALA A 1 96 ? 0.821 1.029 -8.517 1.00 95.81 96 ALA A N 1
ATOM 731 C CA . ALA A 1 96 ? 1.089 0.234 -7.324 1.00 95.81 96 ALA A CA 1
ATOM 732 C C . ALA A 1 96 ? -0.011 0.385 -6.259 1.00 95.81 96 ALA A C 1
ATOM 734 O O . ALA A 1 96 ? -0.454 -0.619 -5.693 1.00 95.81 96 ALA A O 1
ATOM 735 N N . PHE A 1 97 ? -0.468 1.613 -5.991 1.00 94.69 97 PHE A N 1
ATOM 736 C CA . PHE A 1 97 ? -1.460 1.877 -4.944 1.00 94.69 97 PHE A CA 1
ATOM 737 C C . PHE A 1 97 ? -2.911 1.790 -5.398 1.00 94.69 97 PHE A C 1
ATOM 739 O O . PHE A 1 97 ? -3.760 1.446 -4.583 1.00 94.69 97 PHE A O 1
ATOM 746 N N . ASN A 1 98 ? -3.201 1.975 -6.682 1.00 90.06 98 ASN A N 1
ATOM 747 C CA . ASN A 1 98 ? -4.481 1.555 -7.240 1.00 90.06 98 ASN A CA 1
ATOM 748 C C . ASN A 1 98 ? -4.674 0.040 -7.076 1.00 90.06 98 ASN A C 1
ATOM 750 O O . ASN A 1 98 ? -5.731 -0.395 -6.629 1.00 90.06 98 ASN A O 1
ATOM 754 N N . GLY A 1 99 ? -3.626 -0.752 -7.339 1.00 93.50 99 GLY A N 1
ATOM 755 C CA . GLY A 1 99 ? -3.644 -2.189 -7.062 1.00 93.50 99 GLY A CA 1
ATOM 756 C C . GLY A 1 99 ? -3.866 -2.497 -5.576 1.00 93.50 99 GLY A C 1
ATOM 757 O O . GLY A 1 99 ? -4.675 -3.356 -5.244 1.00 93.50 99 GLY A O 1
ATOM 758 N N . ALA A 1 100 ? -3.222 -1.748 -4.670 1.00 95.88 100 ALA A N 1
ATOM 759 C CA . ALA A 1 100 ? -3.434 -1.884 -3.223 1.00 95.88 100 ALA A CA 1
ATOM 760 C C . ALA A 1 100 ? -4.893 -1.613 -2.810 1.00 95.88 100 ALA A C 1
ATOM 762 O O . ALA A 1 100 ? -5.459 -2.361 -2.018 1.00 95.88 100 ALA A O 1
ATOM 763 N N . ILE A 1 101 ? -5.504 -0.556 -3.353 1.00 93.12 101 ILE A N 1
ATOM 764 C CA . ILE A 1 101 ? -6.910 -0.218 -3.099 1.00 93.12 101 ILE A CA 1
ATOM 765 C C . ILE A 1 101 ? -7.828 -1.315 -3.629 1.00 93.12 101 ILE A C 1
ATOM 767 O O . ILE A 1 101 ? -8.714 -1.750 -2.902 1.00 93.12 101 ILE A O 1
ATOM 771 N N . TYR A 1 102 ? -7.588 -1.805 -4.847 1.00 93.12 102 TYR A N 1
ATOM 772 C CA . TYR A 1 102 ? -8.392 -2.882 -5.415 1.00 93.12 102 TYR A CA 1
ATOM 773 C C . TYR A 1 102 ? -8.335 -4.144 -4.549 1.00 93.12 102 TYR A C 1
ATOM 775 O O . TYR A 1 102 ? -9.382 -4.708 -4.238 1.00 93.12 102 TYR A O 1
ATOM 783 N N . ILE A 1 103 ? -7.133 -4.546 -4.110 1.00 95.88 103 ILE A N 1
ATOM 784 C CA . ILE A 1 103 ? -6.943 -5.661 -3.169 1.00 95.88 103 ILE A CA 1
ATOM 785 C C . ILE A 1 103 ? -7.756 -5.409 -1.899 1.00 95.88 103 ILE A C 1
ATOM 787 O O . ILE A 1 103 ? -8.512 -6.277 -1.488 1.00 95.88 103 ILE A O 1
ATOM 791 N N . ALA A 1 104 ? -7.670 -4.211 -1.318 1.00 95.31 104 ALA A N 1
ATOM 792 C CA . ALA A 1 104 ? -8.415 -3.871 -0.109 1.00 95.31 104 ALA A CA 1
ATOM 793 C C . ALA A 1 104 ? -9.941 -3.955 -0.273 1.00 95.31 104 ALA A C 1
ATOM 795 O O . ALA A 1 104 ? -10.637 -4.058 0.729 1.00 95.31 104 ALA A O 1
ATOM 796 N N . GLU A 1 105 ? -10.474 -3.852 -1.492 1.00 91.56 105 GLU A N 1
ATOM 797 C CA . GLU A 1 105 ? -11.914 -3.922 -1.780 1.00 91.56 105 GLU A CA 1
ATOM 798 C C . GLU A 1 105 ? -12.402 -5.315 -2.199 1.00 91.56 105 GLU A C 1
ATOM 800 O O . GLU A 1 105 ? -13.604 -5.571 -2.138 1.00 91.56 105 GLU A O 1
ATOM 805 N N . HIS A 1 106 ? -11.497 -6.195 -2.636 1.00 94.56 106 HIS A N 1
ATOM 806 C CA . HIS A 1 106 ? -11.838 -7.483 -3.254 1.00 94.56 106 HIS A CA 1
ATOM 807 C C . HIS A 1 106 ? -11.156 -8.690 -2.591 1.00 94.56 106 HIS A C 1
ATOM 809 O O . HIS A 1 106 ? -11.410 -9.826 -2.988 1.00 94.56 106 HIS A O 1
ATOM 815 N N . ASP A 1 107 ? -10.306 -8.462 -1.592 1.00 96.25 107 ASP A N 1
ATOM 816 C CA . ASP A 1 107 ? -9.729 -9.477 -0.716 1.00 96.25 107 ASP A CA 1
ATOM 817 C C . ASP A 1 107 ? -10.110 -9.148 0.734 1.00 96.25 107 ASP A C 1
ATOM 819 O O . ASP A 1 107 ? -9.850 -8.048 1.222 1.00 96.25 107 ASP A O 1
ATOM 823 N N . ASP A 1 108 ? -10.764 -10.090 1.417 1.00 95.56 108 ASP A N 1
ATOM 824 C CA . ASP A 1 108 ? -11.275 -9.885 2.776 1.00 95.56 108 ASP A CA 1
ATOM 825 C C . ASP A 1 108 ? -10.182 -9.996 3.859 1.00 95.56 108 ASP A C 1
ATOM 827 O O . ASP A 1 108 ? -10.432 -9.626 5.012 1.00 95.56 108 ASP A O 1
ATOM 831 N N . ASP A 1 109 ? -8.981 -10.502 3.533 1.00 97.19 109 ASP A N 1
ATOM 832 C CA . ASP A 1 109 ? -7.883 -10.645 4.491 1.00 97.19 109 ASP A CA 1
ATOM 833 C C . ASP A 1 109 ? -6.911 -9.453 4.426 1.00 97.19 109 ASP A C 1
ATOM 835 O O . ASP A 1 109 ? -6.051 -9.369 3.539 1.00 97.19 109 ASP A O 1
ATOM 839 N N . PRO A 1 110 ? -6.930 -8.546 5.421 1.00 96.38 110 PRO A N 1
ATOM 840 C CA . PRO A 1 110 ? -6.015 -7.416 5.431 1.00 96.38 110 PRO A CA 1
ATOM 841 C C . PRO A 1 110 ? -4.538 -7.795 5.527 1.00 96.38 110 PRO A C 1
ATOM 843 O O . PRO A 1 110 ? -3.682 -6.979 5.178 1.00 96.38 110 PRO A O 1
ATOM 846 N N . HIS A 1 111 ? -4.201 -9.011 5.964 1.00 97.44 111 HIS A N 1
ATOM 847 C CA . HIS A 1 111 ? -2.813 -9.465 5.975 1.00 97.44 111 HIS A CA 1
ATOM 848 C C . HIS A 1 111 ? -2.251 -9.625 4.562 1.00 97.44 111 HIS A C 1
ATOM 850 O O . HIS A 1 111 ? -1.048 -9.416 4.376 1.00 97.44 111 HIS A O 1
ATOM 856 N N . HIS A 1 112 ? -3.092 -9.933 3.569 1.00 98.44 112 HIS A N 1
ATOM 857 C CA . HIS A 1 112 ? -2.673 -9.979 2.173 1.00 98.44 112 HIS A CA 1
ATOM 858 C C . HIS A 1 112 ? -2.306 -8.582 1.666 1.00 98.44 112 HIS A C 1
ATOM 860 O O . HIS A 1 112 ? -1.230 -8.396 1.097 1.00 98.44 112 HIS A O 1
ATOM 866 N N . LEU A 1 113 ? -3.117 -7.560 1.960 1.00 97.94 113 LEU A N 1
ATOM 867 C CA . LEU A 1 113 ? -2.770 -6.172 1.638 1.00 97.94 113 LEU A CA 1
ATOM 868 C C . LEU A 1 113 ? -1.472 -5.733 2.324 1.00 97.94 113 LEU A C 1
ATOM 870 O O . LEU A 1 113 ? -0.586 -5.193 1.665 1.00 97.94 113 LEU A O 1
ATOM 874 N N . MET A 1 114 ? -1.329 -5.981 3.630 1.00 97.19 114 MET A N 1
ATOM 875 C CA . MET A 1 114 ? -0.113 -5.611 4.368 1.00 97.19 114 MET A CA 1
ATOM 876 C C . MET A 1 114 ? 1.129 -6.301 3.786 1.00 97.19 114 MET A C 1
ATOM 878 O O . MET A 1 114 ? 2.167 -5.668 3.592 1.00 97.19 114 MET A O 1
ATOM 882 N N . SER A 1 115 ? 1.005 -7.578 3.417 1.00 98.25 115 SER A N 1
ATOM 883 C CA . SER A 1 115 ? 2.085 -8.339 2.785 1.00 98.25 115 SER A CA 1
ATOM 884 C C . SER A 1 115 ? 2.410 -7.824 1.378 1.00 98.25 115 SER A C 1
ATOM 886 O O . SER A 1 115 ? 3.585 -7.749 1.019 1.00 98.25 115 SER A O 1
ATOM 888 N N . TYR A 1 116 ? 1.412 -7.401 0.594 1.00 98.56 116 TYR A N 1
ATOM 889 C CA . TYR A 1 116 ? 1.629 -6.756 -0.705 1.00 98.56 116 TYR A CA 1
ATOM 890 C C . TYR A 1 116 ? 2.395 -5.438 -0.550 1.00 98.56 116 TYR A C 1
ATOM 892 O O . TYR A 1 116 ? 3.388 -5.225 -1.245 1.00 98.56 116 TYR A O 1
ATOM 900 N N . LEU A 1 117 ? 1.998 -4.591 0.405 1.00 98.19 117 LEU A N 1
ATOM 901 C CA . LEU A 1 117 ? 2.682 -3.327 0.695 1.00 98.19 117 LEU A CA 1
ATOM 902 C C . LEU A 1 117 ? 4.136 -3.556 1.128 1.00 98.19 117 LEU A C 1
ATOM 904 O O . LEU A 1 117 ? 5.037 -2.880 0.634 1.00 98.19 117 LEU A O 1
ATOM 908 N N . SER A 1 118 ? 4.380 -4.545 1.991 1.00 98.12 118 SER A N 1
ATOM 909 C CA . SER A 1 118 ? 5.736 -4.939 2.388 1.00 98.12 118 SER A CA 1
ATOM 910 C C . SER A 1 118 ? 6.566 -5.422 1.192 1.00 98.12 118 SER A C 1
ATOM 912 O O . SER A 1 118 ? 7.710 -5.001 1.014 1.00 98.12 118 SER A O 1
ATOM 914 N N . ASN A 1 119 ? 5.973 -6.243 0.320 1.00 98.44 119 ASN A N 1
ATOM 915 C CA . ASN A 1 119 ? 6.619 -6.751 -0.888 1.00 98.44 119 ASN A CA 1
ATOM 916 C C . ASN A 1 119 ? 7.037 -5.625 -1.849 1.00 98.44 119 ASN A C 1
ATOM 918 O O . ASN A 1 119 ? 8.154 -5.657 -2.362 1.00 98.44 119 ASN A O 1
ATOM 922 N N . ILE A 1 120 ? 6.187 -4.619 -2.083 1.00 98.12 120 ILE A N 1
ATOM 923 C CA . ILE A 1 120 ? 6.524 -3.520 -3.008 1.00 98.12 120 ILE A CA 1
ATOM 924 C C . ILE A 1 120 ? 7.528 -2.509 -2.427 1.00 98.12 120 ILE A C 1
ATOM 926 O O . ILE A 1 120 ? 8.143 -1.759 -3.184 1.00 98.12 120 ILE A O 1
ATOM 930 N N . TYR A 1 121 ? 7.726 -2.510 -1.104 1.00 98.19 121 TYR A N 1
ATOM 931 C CA . TYR A 1 121 ? 8.765 -1.741 -0.405 1.00 98.19 121 TYR A CA 1
ATOM 932 C C . TYR A 1 121 ? 10.053 -2.525 -0.129 1.00 98.19 121 TYR A C 1
ATOM 934 O O . TYR A 1 121 ? 10.993 -1.979 0.472 1.00 98.19 121 TYR A O 1
ATOM 942 N N . ALA A 1 122 ? 10.116 -3.794 -0.536 1.00 97.81 122 ALA A N 1
ATOM 943 C CA . ALA A 1 122 ? 11.318 -4.598 -0.403 1.00 97.81 122 ALA A CA 1
ATOM 944 C C . ALA A 1 122 ? 12.485 -3.944 -1.161 1.00 97.81 122 ALA A C 1
ATOM 946 O O . ALA A 1 122 ? 12.303 -3.359 -2.229 1.00 97.81 122 ALA A O 1
ATOM 947 N N . GLU A 1 123 ? 13.686 -4.020 -0.587 1.00 95.00 123 GLU A N 1
ATOM 948 C CA . GLU A 1 123 ? 14.885 -3.349 -1.114 1.00 95.00 123 GLU A CA 1
ATOM 949 C C . GLU A 1 123 ? 15.263 -3.832 -2.522 1.00 95.00 123 GLU A C 1
ATOM 951 O O . GLU A 1 123 ? 15.801 -3.071 -3.318 1.00 95.00 123 GLU A O 1
ATOM 956 N N . ASP A 1 124 ? 14.933 -5.081 -2.846 1.00 95.31 124 ASP A N 1
ATOM 957 C CA . ASP A 1 124 ? 15.156 -5.706 -4.148 1.00 95.31 124 ASP A CA 1
ATOM 958 C C . ASP A 1 124 ? 13.994 -5.517 -5.139 1.00 95.31 124 ASP A C 1
ATOM 960 O O . ASP A 1 124 ? 14.077 -5.991 -6.275 1.00 95.31 124 ASP A O 1
ATOM 964 N N . PHE A 1 125 ? 12.918 -4.831 -4.736 1.00 97.62 125 PHE A N 1
ATOM 965 C CA . PHE A 1 125 ? 11.745 -4.593 -5.577 1.00 97.62 125 PHE A CA 1
ATOM 966 C C . PHE A 1 125 ? 11.454 -3.113 -5.823 1.00 97.62 125 PHE A C 1
ATOM 968 O O . PHE A 1 125 ? 11.159 -2.744 -6.962 1.00 97.62 125 PHE A O 1
ATOM 975 N N . GLN A 1 126 ? 11.503 -2.275 -4.782 1.00 97.38 126 GLN A N 1
ATOM 976 C CA . GLN A 1 126 ? 11.165 -0.859 -4.901 1.00 97.38 126 GLN A CA 1
ATOM 977 C C . GLN A 1 126 ? 12.094 -0.184 -5.929 1.00 97.38 126 GLN A C 1
ATOM 979 O O . GLN A 1 126 ? 13.315 -0.236 -5.763 1.00 97.38 126 GLN A O 1
ATOM 984 N N . PRO A 1 127 ? 11.561 0.467 -6.981 1.00 96.38 127 PRO A N 1
ATOM 985 C CA . PRO A 1 127 ? 12.400 1.179 -7.935 1.00 96.38 127 PRO A CA 1
ATOM 986 C C . PRO A 1 127 ? 13.041 2.411 -7.283 1.00 96.38 127 PRO A C 1
ATOM 988 O O . PRO A 1 127 ? 12.495 2.995 -6.345 1.00 96.38 127 PRO A O 1
ATOM 991 N N . GLY A 1 128 ? 14.202 2.830 -7.792 1.00 92.12 128 GLY A N 1
ATOM 992 C CA . GLY A 1 128 ? 14.826 4.085 -7.372 1.00 92.12 128 GLY A CA 1
ATOM 993 C C . GLY A 1 128 ? 14.003 5.308 -7.792 1.00 92.12 128 GLY A C 1
ATOM 994 O O . GLY A 1 128 ? 13.142 5.222 -8.660 1.00 92.12 128 GLY A O 1
ATOM 995 N N . GLU A 1 129 ? 14.280 6.477 -7.211 1.00 86.31 129 GLU A N 1
ATOM 996 C CA . GLU A 1 129 ? 13.653 7.730 -7.653 1.00 86.31 129 GLU A CA 1
ATOM 997 C C . GLU A 1 129 ? 14.464 8.430 -8.758 1.00 86.31 129 GLU A C 1
ATOM 999 O O . GLU A 1 129 ? 15.690 8.293 -8.840 1.00 86.31 129 GLU A O 1
ATOM 1004 N N . LEU A 1 130 ? 13.792 9.292 -9.532 1.00 84.06 130 LEU A N 1
ATOM 1005 C CA . LEU A 1 130 ? 14.414 10.238 -10.466 1.00 84.06 130 LEU A CA 1
ATOM 1006 C C . LEU A 1 130 ? 15.341 9.534 -11.473 1.00 84.06 130 LEU A C 1
ATOM 1008 O O . LEU A 1 130 ? 14.902 8.671 -12.222 1.00 84.06 130 LEU A O 1
ATOM 1012 N N . SER A 1 131 ? 16.628 9.893 -11.512 1.00 87.62 131 SER A N 1
ATOM 1013 C CA . SER A 1 131 ? 17.598 9.326 -12.455 1.00 87.62 131 SER A CA 1
ATOM 1014 C C . SER A 1 131 ? 17.894 7.843 -12.227 1.00 87.62 131 SER A C 1
ATOM 1016 O O . SER A 1 131 ? 18.473 7.217 -13.106 1.00 87.62 131 SER A O 1
ATOM 1018 N N . ASN A 1 132 ? 17.531 7.298 -11.062 1.00 90.06 132 ASN A N 1
ATOM 1019 C CA . ASN A 1 132 ? 17.714 5.886 -10.721 1.00 90.06 132 ASN A CA 1
ATOM 1020 C C . ASN A 1 132 ? 16.424 5.076 -10.925 1.00 90.06 132 ASN A C 1
ATOM 1022 O O . ASN A 1 132 ? 16.349 3.927 -10.489 1.00 90.06 132 ASN A O 1
ATOM 1026 N N . TYR A 1 133 ? 15.392 5.692 -11.511 1.00 95.44 133 TYR A N 1
ATOM 1027 C CA . TYR A 1 133 ? 14.120 5.038 -11.757 1.00 95.44 133 TYR A CA 1
ATOM 1028 C C . TYR A 1 133 ? 14.234 4.015 -12.888 1.00 95.44 133 TYR A C 1
ATOM 1030 O O . TYR A 1 133 ? 14.614 4.351 -14.008 1.00 95.44 133 TYR A O 1
ATOM 1038 N N . GLU A 1 134 ? 13.821 2.786 -12.594 1.00 95.31 134 GLU A N 1
ATOM 1039 C CA . GLU A 1 134 ? 13.695 1.698 -13.559 1.00 95.31 134 GLU A CA 1
ATOM 1040 C C . GLU A 1 134 ? 12.236 1.211 -13.582 1.00 95.31 134 GLU A C 1
ATOM 1042 O O . GLU A 1 134 ? 11.694 0.891 -12.517 1.00 95.31 134 GLU A O 1
ATOM 1047 N N . PRO A 1 135 ? 11.585 1.130 -14.760 1.00 95.38 135 PRO A N 1
ATOM 1048 C CA . PRO A 1 135 ? 10.188 0.721 -14.868 1.00 95.38 135 PRO A CA 1
ATOM 1049 C C . PRO A 1 135 ? 9.878 -0.644 -14.243 1.00 95.38 135 PRO A C 1
ATOM 1051 O O . PRO A 1 135 ? 10.553 -1.653 -14.487 1.00 95.38 135 PRO A O 1
ATOM 1054 N N . VAL A 1 136 ? 8.773 -0.700 -13.498 1.00 96.25 136 VAL A N 1
ATOM 1055 C CA . VAL A 1 136 ? 8.234 -1.938 -12.918 1.00 96.25 136 VAL A CA 1
ATOM 1056 C C . VAL A 1 136 ? 6.935 -2.288 -13.629 1.00 96.25 136 VAL A C 1
ATOM 1058 O O . VAL A 1 136 ? 5.934 -1.581 -13.510 1.00 96.25 136 VAL A O 1
ATOM 1061 N N . SER A 1 137 ? 6.938 -3.406 -14.359 1.00 96.00 137 SER A N 1
ATOM 1062 C CA . SER A 1 137 ? 5.762 -3.859 -15.105 1.00 96.00 137 SER A CA 1
ATOM 1063 C C . SER A 1 137 ? 4.615 -4.289 -14.188 1.00 96.00 137 SER A C 1
ATOM 1065 O O . SER A 1 137 ? 4.832 -4.771 -13.076 1.00 96.00 137 SER A O 1
ATOM 1067 N N . ASN A 1 138 ? 3.384 -4.204 -14.692 1.00 95.62 138 ASN A N 1
ATOM 1068 C CA . ASN A 1 138 ? 2.196 -4.685 -13.979 1.00 95.62 138 ASN A CA 1
ATOM 1069 C C . ASN A 1 138 ? 2.316 -6.161 -13.589 1.00 95.62 138 ASN A C 1
ATOM 1071 O O . ASN A 1 138 ? 2.047 -6.504 -12.449 1.00 95.62 138 ASN A O 1
ATOM 1075 N N . ALA A 1 139 ? 2.859 -7.005 -14.471 1.00 96.81 139 ALA A N 1
ATOM 1076 C CA . ALA A 1 139 ? 3.108 -8.415 -14.167 1.00 96.81 139 ALA A CA 1
ATOM 1077 C C . ALA A 1 139 ? 4.086 -8.626 -12.991 1.00 96.81 139 ALA A C 1
ATOM 1079 O O . ALA A 1 139 ? 4.037 -9.654 -12.318 1.00 96.81 139 ALA A O 1
ATOM 1080 N N . LYS A 1 140 ? 5.013 -7.689 -12.731 1.00 97.88 140 LYS A N 1
ATOM 1081 C CA . LYS A 1 140 ? 5.869 -7.742 -11.533 1.00 97.88 140 LYS A CA 1
ATOM 1082 C C . LYS A 1 140 ? 5.089 -7.362 -10.273 1.00 97.88 140 LYS A C 1
ATOM 1084 O O . LYS A 1 140 ? 5.304 -8.004 -9.251 1.00 97.88 140 LYS A O 1
ATOM 1089 N N . LEU A 1 141 ? 4.210 -6.360 -10.345 1.00 98.12 141 LEU A N 1
ATOM 1090 C CA . LEU A 1 141 ? 3.337 -5.955 -9.233 1.00 98.12 141 LEU A CA 1
ATOM 1091 C C . LEU A 1 141 ? 2.310 -7.046 -8.896 1.00 98.12 141 LEU A C 1
ATOM 1093 O O . LEU A 1 141 ? 2.179 -7.424 -7.738 1.00 98.12 141 LEU A O 1
ATOM 1097 N N . GLU A 1 142 ? 1.671 -7.628 -9.908 1.00 98.00 142 GLU A N 1
ATOM 1098 C CA . GLU A 1 142 ? 0.736 -8.750 -9.781 1.00 98.00 142 GLU A CA 1
ATOM 1099 C C . GLU A 1 142 ? 1.387 -9.930 -9.053 1.00 98.00 142 GLU A C 1
ATOM 1101 O O . GLU A 1 142 ? 0.842 -10.454 -8.085 1.00 98.00 142 GLU A O 1
ATOM 1106 N N . LYS A 1 143 ? 2.626 -10.282 -9.423 1.00 98.50 143 LYS A N 1
ATOM 1107 C CA . LYS A 1 143 ? 3.396 -11.312 -8.712 1.00 98.50 143 LYS A CA 1
ATOM 1108 C C . LYS A 1 143 ? 3.621 -10.990 -7.237 1.00 98.50 143 LYS A C 1
ATOM 1110 O O . LYS A 1 143 ? 3.674 -11.921 -6.439 1.00 98.50 143 LYS A O 1
ATOM 1115 N N . GLN A 1 144 ? 3.766 -9.717 -6.858 1.00 98.75 144 GLN A N 1
ATOM 1116 C CA . GLN A 1 144 ? 3.867 -9.344 -5.443 1.00 98.75 144 GLN A CA 1
ATOM 1117 C C . GLN A 1 144 ? 2.533 -9.494 -4.711 1.00 98.75 144 GLN A C 1
ATOM 1119 O O . GLN A 1 144 ? 2.551 -9.845 -3.533 1.00 98.75 144 GLN A O 1
ATOM 1124 N N . ALA A 1 145 ? 1.403 -9.264 -5.387 1.00 98.56 145 ALA A N 1
ATOM 1125 C CA . ALA A 1 145 ? 0.074 -9.498 -4.827 1.00 98.56 145 ALA A CA 1
ATOM 1126 C C . ALA A 1 145 ? -0.179 -11.001 -4.630 1.00 98.56 145 ALA A C 1
ATOM 1128 O O . ALA A 1 145 ? -0.514 -11.428 -3.529 1.00 98.56 145 ALA A O 1
ATOM 1129 N N . VAL A 1 146 ? 0.120 -11.829 -5.635 1.00 98.75 146 VAL A N 1
ATOM 1130 C CA . VAL A 1 146 ? 0.019 -13.296 -5.512 1.00 98.75 146 VAL A CA 1
ATOM 1131 C C . VAL A 1 146 ? 0.947 -13.828 -4.415 1.00 98.75 146 VAL A C 1
ATOM 1133 O O . VAL A 1 146 ? 0.536 -14.619 -3.570 1.00 98.75 146 VAL A O 1
ATOM 1136 N N . LYS A 1 147 ? 2.199 -13.347 -4.354 1.00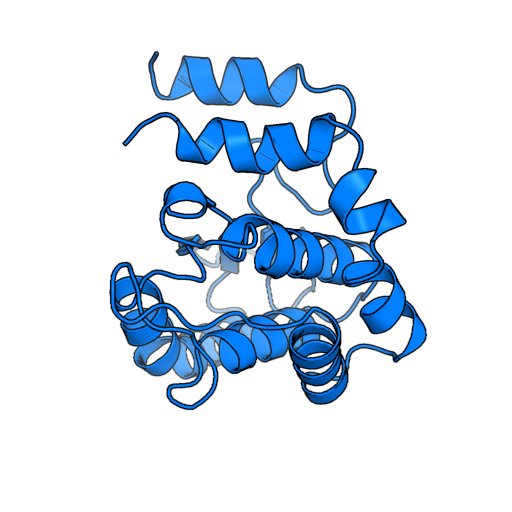 98.56 147 LYS A N 1
ATOM 1137 C CA . LYS A 1 147 ? 3.147 -13.692 -3.276 1.00 98.56 147 LYS A CA 1
ATOM 1138 C C . LYS A 1 147 ? 2.632 -13.287 -1.889 1.00 98.56 147 LYS A C 1
ATOM 1140 O O . LYS A 1 147 ? 3.037 -13.887 -0.897 1.00 98.56 147 LYS A O 1
ATOM 1145 N N . ALA A 1 148 ? 1.775 -12.273 -1.816 1.00 98.56 148 ALA A N 1
ATOM 1146 C CA . ALA A 1 148 ? 1.158 -11.806 -0.584 1.00 98.56 148 ALA A CA 1
ATOM 1147 C C . ALA A 1 148 ? -0.056 -12.643 -0.139 1.00 98.56 148 ALA A C 1
ATOM 1149 O O . ALA A 1 148 ? -0.569 -12.393 0.946 1.00 98.56 148 ALA A O 1
ATOM 1150 N N . GLY A 1 149 ? -0.485 -13.633 -0.930 1.00 98.50 149 GLY A N 1
ATOM 1151 C CA . GLY A 1 149 ? -1.635 -14.493 -0.630 1.00 98.50 149 GLY A CA 1
ATOM 1152 C C . GLY A 1 149 ? -2.928 -14.088 -1.340 1.00 98.50 149 GLY A C 1
ATOM 1153 O O . GLY A 1 149 ? -3.902 -14.836 -1.279 1.00 98.50 149 GLY A O 1
ATOM 1154 N N . VAL A 1 150 ? -2.922 -12.968 -2.072 1.00 98.56 150 VAL A N 1
ATOM 1155 C CA . VAL A 1 150 ? -4.055 -12.547 -2.907 1.00 98.56 150 VAL A CA 1
ATOM 1156 C C . VAL A 1 150 ? -4.292 -13.591 -4.000 1.00 98.56 150 VAL A C 1
ATOM 1158 O O . VAL A 1 150 ? -3.343 -14.065 -4.631 1.00 98.56 150 VAL A O 1
ATOM 1161 N N . SER A 1 151 ? -5.556 -13.946 -4.242 1.00 98.38 151 SER A N 1
ATOM 1162 C CA . SER A 1 151 ? -5.908 -14.870 -5.330 1.00 98.38 151 SER A CA 1
ATOM 1163 C C . SER A 1 151 ? -5.440 -14.349 -6.696 1.00 98.38 151 SER A C 1
ATOM 1165 O O . SER A 1 151 ? -5.407 -13.140 -6.927 1.00 98.38 151 SER A O 1
ATOM 1167 N N . GLU A 1 152 ? -5.098 -15.253 -7.620 1.00 97.69 152 GLU A N 1
ATOM 1168 C CA . GLU A 1 152 ? -4.632 -14.873 -8.964 1.00 97.69 152 GLU A CA 1
ATOM 1169 C C . GLU A 1 152 ? -5.653 -13.999 -9.705 1.00 97.69 152 GLU A C 1
ATOM 1171 O O . GLU A 1 152 ? -5.264 -13.014 -10.323 1.00 97.69 152 GLU A O 1
ATOM 1176 N N . ASP A 1 153 ? -6.951 -1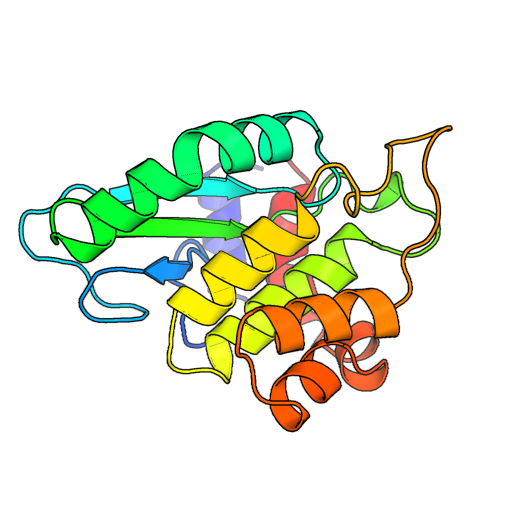4.292 -9.573 1.00 96.81 153 ASP A N 1
ATOM 1177 C CA . ASP A 1 153 ? -8.020 -13.513 -10.208 1.00 96.81 153 ASP A CA 1
ATOM 1178 C C . ASP A 1 153 ? -8.070 -12.068 -9.682 1.00 96.81 153 ASP A C 1
ATOM 1180 O O . ASP A 1 153 ? -8.139 -11.119 -10.466 1.00 96.81 153 ASP A O 1
ATOM 1184 N N . VAL A 1 154 ? -7.989 -11.883 -8.357 1.00 96.06 154 VAL A N 1
ATOM 1185 C CA . VAL A 1 154 ? -7.982 -10.545 -7.737 1.00 96.06 154 VAL A CA 1
ATOM 1186 C C . VAL A 1 154 ? -6.689 -9.801 -8.069 1.00 96.06 154 VAL A C 1
ATOM 1188 O O . VAL A 1 154 ? -6.734 -8.616 -8.389 1.00 96.06 154 VAL A O 1
ATOM 1191 N N . ALA A 1 155 ? -5.539 -10.480 -8.039 1.00 96.69 155 ALA A N 1
ATOM 1192 C CA . ALA A 1 155 ? -4.253 -9.886 -8.389 1.00 96.69 155 ALA A CA 1
ATOM 1193 C C . ALA A 1 155 ? -4.213 -9.445 -9.860 1.00 96.69 155 ALA A C 1
ATOM 1195 O O . ALA A 1 155 ? -3.784 -8.330 -10.153 1.00 96.69 155 ALA A O 1
ATOM 1196 N N . ALA A 1 156 ? -4.692 -10.282 -10.781 1.00 94.75 156 ALA A N 1
ATOM 1197 C CA . ALA A 1 156 ? -4.766 -9.945 -12.196 1.00 94.75 156 ALA A CA 1
ATOM 1198 C C . ALA A 1 156 ? -5.675 -8.730 -12.420 1.00 94.75 156 ALA A C 1
ATOM 1200 O O . ALA A 1 156 ? -5.254 -7.765 -13.056 1.00 94.75 156 ALA A O 1
ATOM 1201 N N . ALA A 1 157 ? -6.878 -8.724 -11.836 1.00 91.75 157 ALA A N 1
ATOM 1202 C CA . ALA A 1 157 ? -7.811 -7.606 -11.962 1.00 91.75 157 ALA A CA 1
ATOM 1203 C C . ALA A 1 157 ? -7.250 -6.299 -11.371 1.00 91.75 157 ALA A C 1
ATOM 1205 O O . ALA A 1 157 ? -7.356 -5.242 -11.994 1.00 91.75 157 ALA A O 1
ATOM 1206 N N . ALA A 1 158 ? -6.573 -6.368 -10.222 1.00 90.50 158 ALA A N 1
ATOM 1207 C CA . ALA A 1 158 ? -5.946 -5.217 -9.573 1.00 90.50 158 ALA A CA 1
ATOM 1208 C C . ALA A 1 158 ? -4.881 -4.520 -10.445 1.00 90.50 158 ALA A C 1
ATOM 1210 O O . ALA A 1 158 ? -4.613 -3.331 -10.257 1.00 90.50 158 ALA A O 1
ATOM 1211 N N . LEU A 1 159 ? -4.253 -5.247 -11.378 1.00 90.31 159 LEU A N 1
ATOM 1212 C CA . LEU A 1 159 ? -3.142 -4.774 -12.210 1.00 90.31 159 LEU A CA 1
ATOM 1213 C C . LEU A 1 159 ? -3.460 -4.760 -13.726 1.00 90.31 159 LEU A C 1
ATOM 1215 O O . LEU A 1 159 ? -2.573 -4.469 -14.543 1.00 90.31 159 LEU A O 1
ATOM 1219 N N . ASP A 1 160 ? -4.712 -5.024 -14.113 1.00 82.25 160 ASP A N 1
ATOM 1220 C CA . ASP A 1 160 ? -5.175 -5.049 -15.505 1.00 82.25 160 ASP A CA 1
ATOM 1221 C C . ASP A 1 160 ? -5.272 -3.616 -16.090 1.00 82.25 160 ASP A C 1
ATOM 1223 O O . ASP A 1 160 ? -5.821 -2.714 -15.446 1.00 82.25 160 ASP A O 1
ATOM 1227 N N . PRO A 1 161 ? -4.771 -3.332 -17.312 1.00 60.56 161 PRO A N 1
ATOM 1228 C CA . PRO A 1 161 ? -4.846 -2.00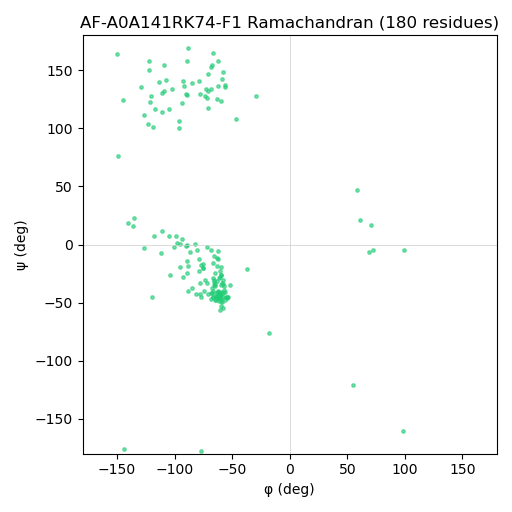7 -17.937 1.00 60.56 161 PRO A CA 1
ATOM 1229 C C . PRO A 1 161 ? -6.228 -1.326 -18.010 1.00 60.56 161 PRO A C 1
ATOM 1231 O O . PRO A 1 161 ? -6.261 -0.105 -17.875 1.00 60.56 161 PRO A O 1
ATOM 1234 N N . PRO A 1 162 ? -7.371 -2.018 -18.199 1.00 52.28 162 PRO A N 1
ATOM 1235 C CA . PRO A 1 162 ? -8.701 -1.416 -18.110 1.00 52.28 162 PRO A CA 1
ATOM 1236 C C . PRO A 1 162 ? -9.037 -0.920 -16.702 1.00 52.28 162 PRO A C 1
ATOM 1238 O O . PRO A 1 162 ? -9.848 -0.014 -16.571 1.00 52.28 162 PRO A O 1
ATOM 1241 N N . HIS A 1 163 ? -8.424 -1.471 -15.652 1.00 50.53 163 HIS A N 1
ATOM 1242 C CA . HIS A 1 163 ? -8.496 -0.923 -14.296 1.00 50.53 163 HIS A CA 1
ATOM 1243 C C . HIS A 1 163 ? -7.438 0.171 -14.107 1.00 50.53 163 HIS A C 1
ATOM 1245 O O . HIS A 1 163 ? -7.729 1.229 -13.581 1.00 50.53 163 HIS A O 1
ATOM 1251 N N . LEU A 1 164 ? -6.237 0.048 -14.658 1.00 49.69 164 LEU A N 1
ATOM 1252 C CA . LEU A 1 164 ? -5.218 1.099 -14.509 1.00 49.69 164 LEU A CA 1
ATOM 1253 C C . LEU A 1 164 ? -5.453 2.353 -15.377 1.00 49.69 164 LEU A C 1
ATOM 1255 O O . LEU A 1 164 ? -4.913 3.414 -15.077 1.00 49.69 164 LEU A O 1
ATOM 1259 N N . GLY A 1 165 ? -6.258 2.244 -16.438 1.00 36.00 165 GLY A N 1
ATOM 1260 C CA . GLY A 1 165 ? -6.719 3.350 -17.287 1.00 36.00 165 GLY A CA 1
ATOM 1261 C C . GLY A 1 165 ? -8.218 3.657 -17.171 1.00 36.00 165 GLY A C 1
ATOM 1262 O O . GLY A 1 165 ? -8.676 4.644 -17.742 1.00 36.00 165 GLY A O 1
ATOM 1263 N N . GLY A 1 166 ? -8.971 2.816 -16.456 1.00 34.78 166 GLY A N 1
ATOM 1264 C CA . GLY A 1 166 ? -10.428 2.884 -16.299 1.00 34.78 166 GLY A CA 1
ATOM 1265 C C . GLY A 1 166 ? -10.913 2.560 -14.885 1.00 34.78 166 GLY A C 1
ATOM 1266 O O . GLY A 1 166 ? -12.104 2.328 -14.686 1.00 34.78 166 GLY A O 1
ATOM 1267 N N . ILE A 1 167 ? -10.027 2.634 -13.886 1.00 44.66 167 ILE A N 1
ATOM 1268 C CA . ILE A 1 167 ? -10.389 3.204 -12.596 1.00 44.66 167 ILE A CA 1
ATOM 1269 C C . ILE A 1 167 ? -11.104 4.488 -12.958 1.00 44.66 167 ILE A C 1
ATOM 1271 O O . ILE A 1 167 ? -10.503 5.415 -13.510 1.00 44.66 167 ILE A O 1
ATOM 1275 N N . ASP A 1 168 ? -12.419 4.458 -12.749 1.00 42.44 168 ASP A N 1
ATOM 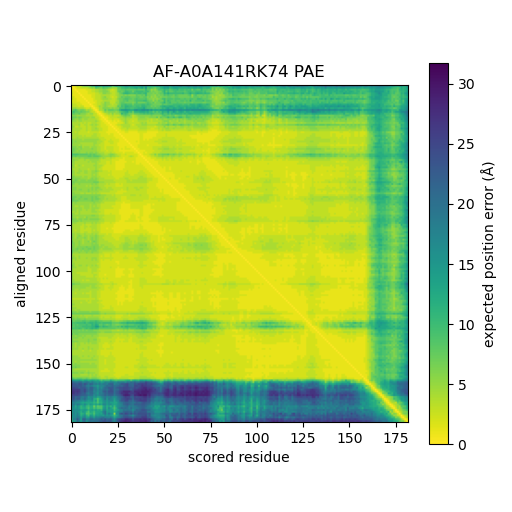1276 C CA . ASP A 1 168 ? -13.295 5.610 -12.768 1.00 42.44 168 ASP A CA 1
ATOM 1277 C C . ASP A 1 168 ? -12.456 6.807 -12.334 1.00 42.44 168 ASP A C 1
ATOM 1279 O O . ASP A 1 168 ? -11.766 6.717 -11.310 1.00 42.44 168 ASP A O 1
ATOM 1283 N N . HIS A 1 169 ? -12.460 7.888 -13.121 1.00 42.72 169 HIS A N 1
ATOM 1284 C CA . HIS A 1 169 ? -11.755 9.149 -12.847 1.00 42.72 169 HIS A CA 1
ATOM 1285 C C . HIS A 1 169 ? -11.774 9.539 -11.346 1.00 42.72 169 HIS A C 1
ATOM 1287 O O . HIS A 1 169 ? -10.948 10.308 -10.876 1.00 42.72 169 HIS A O 1
ATOM 1293 N N . GLN A 1 170 ? -12.720 8.988 -10.595 1.00 43.97 170 GLN A N 1
ATOM 1294 C CA . GLN A 1 170 ? -13.023 9.041 -9.180 1.00 43.97 170 GLN A CA 1
ATOM 1295 C C . GLN A 1 170 ? -12.082 8.311 -8.188 1.00 43.97 170 GLN A C 1
ATOM 1297 O O . GLN A 1 170 ? -11.771 8.951 -7.186 1.00 43.97 170 GLN A O 1
ATOM 1302 N N . GLN A 1 171 ? -11.561 7.081 -8.392 1.00 45.12 171 GLN A N 1
ATOM 1303 C CA . GLN A 1 171 ? -10.533 6.559 -7.441 1.00 45.12 171 GLN A CA 1
ATOM 1304 C C . GLN A 1 171 ? -9.157 7.182 -7.723 1.00 45.12 171 GLN A C 1
ATOM 1306 O O . GLN A 1 171 ? -8.431 7.511 -6.784 1.00 45.12 171 GLN A O 1
ATOM 1311 N N . HIS A 1 172 ? -8.865 7.481 -8.998 1.00 48.41 172 HIS A N 1
ATOM 1312 C CA . HIS A 1 172 ? -7.780 8.389 -9.379 1.00 48.41 172 HIS A CA 1
ATOM 1313 C C . HIS A 1 172 ? -7.926 9.735 -8.665 1.00 48.41 172 HIS A C 1
ATOM 1315 O O . HIS A 1 172 ? -6.962 10.196 -8.070 1.00 48.41 172 HIS A O 1
ATOM 1321 N N . ASN A 1 173 ? -9.127 10.320 -8.609 1.00 44.97 173 ASN A N 1
ATOM 1322 C CA . ASN A 1 173 ? -9.372 11.531 -7.826 1.00 44.97 173 ASN A CA 1
ATOM 1323 C C . ASN A 1 173 ? -9.129 11.317 -6.319 1.00 44.97 173 ASN A C 1
ATOM 1325 O O . ASN A 1 173 ? -8.536 12.192 -5.697 1.00 44.97 173 ASN A O 1
ATOM 1329 N N . CYS A 1 174 ? -9.512 10.185 -5.713 1.00 50.81 174 CYS A N 1
ATOM 1330 C CA . CYS A 1 174 ? -9.244 9.913 -4.288 1.00 50.81 174 CYS A CA 1
ATOM 1331 C C . CYS A 1 174 ? -7.748 9.949 -3.934 1.00 50.81 174 CYS A C 1
ATOM 1333 O O . CYS A 1 174 ? -7.387 10.520 -2.903 1.00 50.81 174 CYS A O 1
ATOM 1335 N N . ILE A 1 175 ? -6.876 9.386 -4.780 1.00 55.47 175 ILE A N 1
ATOM 1336 C CA . ILE A 1 175 ? -5.421 9.427 -4.560 1.00 55.47 175 ILE A CA 1
ATOM 1337 C C . ILE A 1 175 ? -4.830 10.770 -5.036 1.00 55.47 175 ILE A C 1
ATOM 1339 O O . ILE A 1 175 ? -4.054 11.394 -4.314 1.00 55.47 175 ILE A O 1
ATOM 1343 N N . GLN A 1 176 ? -5.249 11.283 -6.198 1.00 48.75 176 GLN A N 1
ATOM 1344 C CA . GLN A 1 176 ? -4.760 12.538 -6.787 1.00 48.75 176 GLN A CA 1
ATOM 1345 C C . GLN A 1 176 ? -5.111 13.772 -5.936 1.00 48.75 176 GLN A C 1
ATOM 1347 O O . GLN A 1 176 ? -4.273 14.661 -5.784 1.00 48.75 176 GLN A O 1
ATOM 1352 N N . PHE A 1 177 ? -6.278 13.813 -5.273 1.00 47.25 177 PHE A N 1
ATOM 1353 C CA . PHE A 1 177 ? -6.624 14.895 -4.334 1.00 47.25 177 PHE A CA 1
ATOM 1354 C C . PHE A 1 177 ? -5.638 15.010 -3.161 1.00 47.25 177 PHE A C 1
ATOM 1356 O O . PHE A 1 177 ? -5.579 16.066 -2.519 1.00 47.25 177 PHE A O 1
ATOM 1363 N N . ARG A 1 178 ? -4.867 13.950 -2.882 1.00 54.28 178 ARG A N 1
ATOM 1364 C CA . ARG A 1 178 ? -3.857 13.908 -1.821 1.00 54.28 178 ARG A CA 1
ATOM 1365 C C . ARG A 1 178 ? -2.461 14.303 -2.300 1.00 54.28 178 ARG A C 1
ATOM 1367 O O . ARG A 1 178 ? -1.690 14.822 -1.500 1.00 54.28 178 ARG A O 1
ATOM 1374 N N . GLY A 1 179 ? -2.140 14.098 -3.580 1.00 44.91 179 GLY A N 1
ATOM 1375 C CA . GLY A 1 179 ? -0.822 14.410 -4.138 1.00 44.91 179 GLY A CA 1
ATOM 1376 C C . GLY A 1 179 ? -0.582 15.894 -4.443 1.00 44.91 179 GLY A C 1
ATOM 1377 O O . GLY A 1 179 ? 0.558 16.344 -4.474 1.00 44.91 179 GLY A O 1
ATOM 1378 N N . GLU A 1 180 ? -1.644 16.680 -4.629 1.00 40.91 180 GLU A N 1
ATOM 1379 C CA . GLU A 1 180 ? -1.540 18.067 -5.112 1.00 40.91 180 GLU A CA 1
ATOM 1380 C C . GLU A 1 180 ? -1.215 19.118 -4.034 1.00 40.91 180 GLU A C 1
ATOM 1382 O O . GLU A 1 180 ? -1.148 20.308 -4.350 1.00 40.91 180 GLU A O 1
ATOM 1387 N N . ARG A 1 181 ? -1.035 18.737 -2.759 1.00 42.06 181 ARG A N 1
ATOM 1388 C CA . ARG A 1 181 ? -0.744 19.699 -1.678 1.00 42.06 181 ARG A CA 1
ATOM 1389 C C . ARG A 1 181 ? 0.110 19.140 -0.550 1.00 42.06 181 ARG A C 1
ATOM 1391 O O . ARG A 1 181 ? -0.384 18.962 0.563 1.00 42.06 181 ARG A O 1
ATOM 1398 N N . HIS A 1 182 ? 1.399 19.019 -0.822 1.00 40.94 182 HIS A N 1
ATOM 1399 C CA . HIS A 1 182 ? 2.441 19.261 0.170 1.00 40.94 182 HIS A CA 1
ATOM 1400 C C . HIS A 1 182 ? 3.517 20.151 -0.446 1.00 40.94 182 HIS A C 1
ATOM 1402 O O . HIS A 1 182 ? 3.824 19.949 -1.640 1.00 40.94 182 HIS A O 1
#

Nearest PDB structures (foldseek):
  4jr4-assembly2_B  TM=7.925E-01  e=2.555E-07  Mycobacterium tuberculosis
  4ihu-assembly2_B  TM=7.516E-01  e=1.330E-07  Mycobacterium tuberculosis H37Rv
  4jr6-assembly2_B  TM=7.961E-01  e=4.403E-07  Mycobacterium tuberculosis
  5c00-assembly3_C  TM=7.345E-01  e=1.512E-05  Corynebacterium diphtheriae NCTC 13129
  4z7x-assembly2_B  TM=6.857E-01  e=1.216E-05  Actinomyces oris

Secondary structure (DSSP, 8-state):
--HHHHHHHHTT-S---TTB-TTS-EEEETTEET-PPTT--EEEEEE-SS-HHHHHHHHHHHHHHHHHHHTTS-EEEEEE--TTGGGSSS-HHHHHHHHHHHHHHH-S-HHHHHHHHHHHTSTTTSPPSGGG-----HHHHHHHHHHTT--HHHHHHHH-HHHHTTS-HHHHHHHHHHHT--

Mean predicted aligned error: 5.93 Å

Sequence (182 aa):
MTVDEAYSKLKKVSTQPANADDKAGFVISNKGYGQKAEGAPTISIYMEPLCPGCASVNRQLDQTLVKLMNAGQLNIDLHFLNFQDNKSSDNYSNRAFNGAIYIAEHDDDPHHLMSYLSNIYAEDFQPGELSNYEPVSNAKLEKQAVKAGVSEDVAAAALDPPHLGGIDHQQHNCIQFRGERH

Solvent-accessible surface area (backbone atoms only — not comparable to full-atom values): 9911 Å² total; per-residue (Å²): 136,54,78,65,58,48,43,60,52,56,72,67,51,93,55,70,63,89,46,36,46,90,81,59,28,38,34,35,22,62,76,27,67,66,35,73,36,80,96,31,54,74,50,75,46,78,40,38,68,60,41,68,66,46,27,54,50,45,79,71,42,43,74,57,51,52,52,37,15,62,70,39,60,22,21,44,26,43,32,72,32,34,66,60,20,87,48,44,98,76,41,51,22,50,51,58,47,51,22,49,51,42,40,57,69,74,43,85,54,58,65,27,48,53,39,24,55,50,45,49,40,30,86,93,58,36,47,47,58,57,96,57,47,56,93,78,54,50,73,59,54,26,50,33,28,38,73,23,67,38,53,65,71,56,20,48,55,32,48,31,64,69,45,74,75,51,48,52,75,41,58,53,40,64,30,48,71,57,32,79,72,127

Radius of gyration: 15.5 Å; Cα contacts (8 Å, |Δi|>4): 292; chains: 1; bounding box: 37×40×41 Å

Foldseek 3Di:
DDPVVLLVVLCVQPDQQPLADSLGWFKQALVFTNDALPPAEEDEDEAFLLDLVRLVCLVPCVVVVVVCRNVSNYIYIYHQAQLQLVQAPPSVRLLLVLLLSLCSRPPRDVQLSSQLSNLSSDPVHRAHTHPRGDDDALVNSLVSSVVSVHDNVSSCVSSPVCSSVVVPVRVVCSRVSRNPDD

pLDDT: mean 86.84, std 16.57, range [34.78, 98.75]